Protein AF-A0A8D5UG44-F1 (afdb_monomer)

pLDDT: mean 97.55, std 3.1, range [68.88, 98.94]

Mean predicted aligned error: 2.9 Å

Radius of gyration: 20.39 Å; Cα contacts (8 Å, |Δi|>4): 595; chains: 1; bounding box: 53×34×58 Å

InterPro domains:
  IPR006047 Glycosyl hydrolase family 13, catalytic domain [PF00128] (1-171)
  IPR006047 Glycosyl hydrolase family 13, catalytic domain [SM00642] (1-200)
  IPR013780 Glycosyl hydrolase, all-beta [G3DSA:2.60.40.1180] (204-289)
  IPR017853 Glycoside hydrolase superfamily [SSF51445] (2-207)
  IPR031319 Alpha-amylase, C-terminal domain [SM00632] (212-289)

Nearest PDB structures (foldseek):
  5a2a-assembly1_A  TM=9.297E-01  e=2.194E-28  Anoxybacillus ayderensis
  6sav-assembly2_B  TM=8.925E-01  e=7.618E-29  Rhizomucor pusillus
  6sau-assembly1_A  TM=9.272E-01  e=6.318E-28  Cordyceps farinosa
  6sao-assembly1_A  TM=9.028E-01  e=1.820E-27  Thamnidium elegans
  4e2o-assembly1_A  TM=9.015E-01  e=5.830E-26  Geobacillus thermoleovorans CCB_US3_UF5

Secondary structure (DSSP, 8-state):
-PPP-TTSHHHHHHHHHHHHHHHHHH--SEEEES-GGGS-HHHHHHHHHHH-SEEEE----S-HHHHHGGGGTSSEEB-HHHHHHHIIIIIS---THHHHHHHTTGGGSS-TTSSEE-S--SSS--HHHH---BTTBSS--HHHHHHHHHHHHHSSSEE---TTGGGT----STTTT-PPP---TTSHHHHHHHHHHHHHHH-HHHHH-EEEEEEE-SSEEEEEEEETTEEEEEEEE-SSS-EEEEE---TT--TT-EEEETTSS-EEE-BTTBEEEEE-TT-EEEEE-

Foldseek 3Di:
DDDQDCVPVVSLVVLLQVLLCVCVVPVDQEDEAEPCVSDDLVSLQSSQVSNVHAYEYEDQDLDLLVQQVSLVRHVEYANNVVLVLLCCCLQVVWFPVSVVVSCVSVVSHPDQQAYEDENDEQAFWDSLQRGCADVVDNNHNVLSLLLSLLDLLQDRHHYDYYACSLVVQGFGGPPRRVDDHDDDCPRPSNVSNVLSNVVSVVAVLRNHFDKAWQDGTGFKTWIWGDDPLWIKIKIWGSAQAKDKDKRAQAPSQDFQDWWAFSSDGDIWGQHNRITIDIDHHSDMTITTD

Sequence (289 aa):
MDDLNQENPATSTELKNWISWLVQTTGVDGLRVDTVKHVPKWFWRDFDTAANTFTIGEVYNGDPAYVADYTNYLDAVLDFPMYYTIKNVFGHDQSMYQIRDRYADDWRYQNKFTNGLFIDNHDVPRFLSDASGRPGASWDKWPQLKAALGFIFTSRGIPIVYQGTEQGYSGGNDPFNREDMVINPNHELYQYIAKLNSIRNAHPALQDGWQEEKWVDDTFYAFQRSKNGDEVVVMINNSWNNQTRTIPNLSNLPNGTVLYNRMGTDTATVNNGAITATLGPKEVKIFTK

Solvent-accessible surface area (backbone atoms only — not comparable to full-atom values): 15272 Å² total; per-residue (Å²): 132,89,81,81,59,59,88,41,65,69,53,38,49,49,56,30,51,49,42,28,49,48,30,72,74,70,65,57,78,56,44,81,41,74,63,44,78,81,50,66,68,78,54,40,42,56,40,43,62,38,40,72,48,50,35,33,30,34,37,96,47,66,51,57,73,71,45,22,58,49,30,75,35,34,66,14,33,45,36,37,39,55,28,55,42,47,44,40,27,41,30,58,65,35,49,36,51,53,57,56,60,57,58,68,54,48,84,61,32,76,49,57,55,56,20,33,33,42,73,41,45,71,88,39,39,19,48,62,43,68,32,56,32,44,92,97,37,76,81,59,35,62,49,36,51,50,33,45,50,49,44,39,48,56,36,78,17,38,62,48,83,44,90,39,57,44,67,67,47,44,29,43,53,72,73,48,33,66,66,83,84,73,92,50,79,84,34,68,50,30,48,49,52,52,50,47,50,53,52,29,72,74,32,64,12,31,52,76,23,52,78,44,85,49,44,71,42,58,42,35,42,26,32,38,23,40,33,98,86,40,52,37,41,39,40,38,30,61,35,92,49,72,47,75,52,71,44,47,82,48,75,103,47,59,68,70,43,60,25,41,26,76,76,61,86,56,69,34,54,24,52,90,26,20,36,59,53,76,35,49,50,24,31,56,44,41,29,26,114

Organism: NCBI:txid1125966

Structure (mmCIF, N/CA/C/O backbone):
data_AF-A0A8D5UG44-F1
#
_entry.id   AF-A0A8D5UG44-F1
#
loop_
_atom_site.group_PDB
_atom_site.id
_atom_site.type_symbol
_atom_site.label_atom_id
_atom_site.label_alt_id
_atom_site.label_comp_id
_atom_site.label_asym_id
_atom_site.label_entity_id
_atom_site.label_seq_id
_atom_site.pdbx_PDB_ins_code
_atom_site.Cartn_x
_atom_site.Cartn_y
_atom_site.Cartn_z
_atom_site.occupancy
_atom_site.B_iso_or_equiv
_atom_site.auth_seq_id
_atom_site.auth_comp_id
_atom_site.auth_asym_id
_atom_site.auth_atom_id
_atom_site.pdbx_PDB_model_num
ATOM 1 N N . MET A 1 1 ? 26.107 4.611 -16.290 1.00 77.25 1 MET A N 1
ATOM 2 C CA . MET A 1 1 ? 25.508 3.524 -17.083 1.00 77.25 1 MET A CA 1
ATOM 3 C C . MET A 1 1 ? 25.375 4.022 -18.504 1.00 77.25 1 MET A C 1
ATOM 5 O O . MET A 1 1 ? 25.047 5.193 -18.664 1.00 77.25 1 MET A O 1
ATOM 9 N N . ASP A 1 2 ? 25.679 3.175 -19.483 1.00 93.50 2 ASP A N 1
ATOM 10 C CA . ASP A 1 2 ? 25.500 3.507 -20.898 1.00 93.50 2 ASP A CA 1
ATOM 11 C C . ASP A 1 2 ? 24.014 3.372 -21.255 1.00 93.50 2 ASP A C 1
ATOM 13 O O . ASP A 1 2 ? 23.400 2.349 -20.950 1.00 93.50 2 ASP A O 1
ATOM 17 N N . ASP A 1 3 ? 23.434 4.414 -21.853 1.00 96.25 3 ASP A N 1
ATOM 18 C CA . ASP A 1 3 ? 21.998 4.501 -22.139 1.00 96.25 3 ASP A CA 1
ATOM 19 C C . ASP A 1 3 ? 21.674 3.856 -23.495 1.00 96.25 3 ASP A C 1
ATOM 21 O O . ASP A 1 3 ? 22.165 4.287 -24.544 1.00 96.25 3 ASP A O 1
ATOM 25 N N . LEU A 1 4 ? 20.887 2.778 -23.480 1.00 97.31 4 LEU A N 1
ATOM 26 C CA . LEU A 1 4 ? 20.515 2.063 -24.701 1.00 97.31 4 LEU A CA 1
ATOM 27 C C . LEU A 1 4 ? 19.479 2.871 -25.487 1.00 97.31 4 LEU A C 1
ATOM 29 O O . LEU A 1 4 ? 18.473 3.287 -24.936 1.00 97.31 4 LEU A O 1
ATOM 33 N N . ASN A 1 5 ? 19.693 3.030 -26.793 1.00 97.62 5 ASN A N 1
ATOM 34 C CA . ASN A 1 5 ? 18.806 3.791 -27.676 1.00 97.62 5 ASN A CA 1
ATOM 35 C C . ASN A 1 5 ? 17.651 2.913 -28.194 1.00 97.62 5 ASN A C 1
ATOM 37 O O . ASN A 1 5 ? 17.846 2.140 -29.136 1.00 97.62 5 ASN A O 1
ATOM 41 N N . GLN A 1 6 ? 16.456 3.028 -27.609 1.00 97.62 6 GLN A N 1
ATOM 42 C CA . GLN A 1 6 ? 15.279 2.267 -28.047 1.00 97.62 6 GLN A CA 1
ATOM 43 C C . GLN A 1 6 ? 14.698 2.783 -29.374 1.00 97.62 6 GLN A C 1
ATOM 45 O O . GLN A 1 6 ? 14.007 2.028 -30.053 1.00 97.62 6 GLN A O 1
ATOM 50 N N . GLU A 1 7 ? 14.997 4.010 -29.808 1.00 97.31 7 GLU A N 1
ATOM 51 C CA . GLU A 1 7 ? 14.629 4.497 -31.144 1.00 97.31 7 GLU A CA 1
ATOM 52 C C . GLU A 1 7 ? 15.373 3.758 -32.268 1.00 97.31 7 GLU A C 1
ATOM 54 O O . GLU A 1 7 ? 14.893 3.734 -33.403 1.00 97.31 7 GLU A O 1
ATOM 59 N N . ASN A 1 8 ? 16.515 3.123 -31.978 1.00 98.31 8 ASN A N 1
ATOM 60 C CA . ASN A 1 8 ? 17.161 2.209 -32.913 1.00 98.31 8 ASN A CA 1
ATOM 61 C C . ASN A 1 8 ? 16.338 0.906 -33.023 1.00 98.31 8 ASN A C 1
ATOM 63 O O . ASN A 1 8 ? 16.259 0.148 -32.048 1.00 98.31 8 ASN A O 1
ATOM 67 N N . PRO A 1 9 ? 15.785 0.570 -34.209 1.00 97.81 9 PRO A N 1
ATOM 68 C CA . PRO A 1 9 ? 14.950 -0.619 -34.372 1.00 97.81 9 PRO A CA 1
ATOM 69 C C . PRO A 1 9 ? 15.647 -1.926 -33.990 1.00 97.81 9 PRO A C 1
ATOM 71 O O . PRO A 1 9 ? 14.985 -2.839 -33.498 1.00 97.81 9 PRO A O 1
ATOM 74 N N . ALA A 1 10 ? 16.967 -2.025 -34.184 1.00 98.38 10 ALA A N 1
ATOM 75 C CA . ALA A 1 10 ? 17.729 -3.212 -33.805 1.00 98.38 10 ALA A CA 1
ATOM 76 C C . ALA A 1 10 ? 17.755 -3.390 -32.280 1.00 98.38 10 ALA A C 1
ATOM 78 O O . ALA A 1 10 ? 17.470 -4.476 -31.786 1.00 98.38 10 ALA A O 1
ATOM 79 N N . THR A 1 11 ? 18.011 -2.310 -31.537 1.00 98.25 11 THR A N 1
ATOM 80 C CA . THR A 1 11 ? 18.012 -2.313 -30.069 1.00 98.25 11 THR A CA 1
ATOM 81 C C . THR A 1 11 ? 16.625 -2.626 -29.512 1.00 98.25 11 THR A C 1
ATOM 83 O O . THR A 1 11 ? 16.491 -3.517 -28.679 1.00 98.25 11 THR A O 1
ATOM 86 N N . SER A 1 12 ? 15.580 -1.950 -30.002 1.00 97.94 12 SER A N 1
ATOM 87 C CA . SER A 1 12 ? 14.199 -2.205 -29.564 1.00 97.94 12 SER A CA 1
ATOM 88 C C . SER A 1 12 ? 13.762 -3.647 -29.830 1.00 97.94 12 SER A C 1
ATOM 90 O O . SER A 1 12 ? 13.178 -4.293 -28.961 1.00 97.94 12 SER A O 1
ATOM 92 N N . THR A 1 13 ? 14.073 -4.176 -31.018 1.00 98.56 13 THR A N 1
ATOM 93 C CA . THR A 1 13 ? 13.746 -5.561 -31.384 1.00 98.56 13 THR A CA 1
ATOM 94 C C . THR A 1 13 ? 14.468 -6.554 -30.486 1.00 98.56 13 THR A C 1
ATOM 96 O O . THR A 1 13 ? 13.840 -7.485 -29.990 1.00 98.56 13 THR A O 1
ATOM 99 N N . GLU A 1 14 ? 15.758 -6.338 -30.230 1.00 98.62 14 GLU A N 1
ATOM 100 C CA . GLU A 1 14 ? 16.543 -7.237 -29.387 1.00 98.62 14 GLU A CA 1
ATOM 101 C C . GLU A 1 14 ? 16.025 -7.269 -27.946 1.00 98.62 14 GLU A C 1
ATOM 103 O O . GLU A 1 14 ? 15.819 -8.349 -27.403 1.00 98.62 14 GLU A O 1
ATOM 108 N N . LEU A 1 15 ? 15.717 -6.114 -27.346 1.00 98.56 15 LEU A N 1
ATOM 109 C CA . LEU A 1 15 ? 15.162 -6.056 -25.988 1.00 98.56 15 LEU A CA 1
ATOM 110 C C . LEU A 1 15 ? 13.816 -6.793 -25.879 1.00 98.56 15 LEU A C 1
ATOM 112 O O . LEU A 1 15 ? 13.569 -7.488 -24.892 1.00 98.56 15 LEU A O 1
ATOM 116 N N . LYS A 1 16 ? 12.960 -6.680 -26.904 1.00 98.56 16 LYS A N 1
ATOM 117 C CA . LYS A 1 16 ? 11.660 -7.369 -26.962 1.00 98.56 16 LYS A CA 1
ATOM 118 C C . LYS A 1 16 ? 11.805 -8.877 -27.172 1.00 98.56 16 LYS A C 1
ATOM 120 O O . LYS A 1 16 ? 11.121 -9.660 -26.515 1.00 98.56 16 LYS A O 1
ATOM 125 N N . ASN A 1 17 ? 12.723 -9.293 -28.041 1.00 98.69 17 ASN A N 1
ATOM 126 C CA . ASN A 1 17 ? 13.054 -10.705 -28.220 1.00 98.69 17 ASN A CA 1
ATOM 127 C C . ASN A 1 17 ? 13.615 -11.301 -26.928 1.00 98.69 17 ASN A C 1
ATOM 129 O O . ASN A 1 17 ? 13.201 -12.384 -26.520 1.00 98.69 17 ASN A O 1
ATOM 133 N N . TRP A 1 18 ? 14.517 -10.574 -26.269 1.00 98.69 18 TRP A N 1
ATOM 134 C CA . TRP A 1 18 ? 15.140 -10.995 -25.026 1.00 98.69 18 TRP A CA 1
ATOM 135 C C . TRP A 1 18 ? 14.117 -11.185 -23.909 1.00 98.69 18 TRP A C 1
ATOM 137 O O . TRP A 1 18 ? 14.132 -12.232 -23.265 1.00 98.69 18 TRP A O 1
ATOM 147 N N . ILE A 1 19 ? 13.202 -10.230 -23.694 1.00 98.62 19 ILE A N 1
ATOM 148 C CA . ILE A 1 19 ? 12.216 -10.378 -22.616 1.00 98.62 19 ILE A CA 1
ATOM 149 C C . ILE A 1 19 ? 11.241 -11.522 -22.893 1.00 98.62 19 ILE A C 1
ATOM 151 O O . ILE A 1 19 ? 10.947 -12.304 -21.990 1.00 98.62 19 ILE A O 1
ATOM 155 N N . SER A 1 20 ? 10.816 -11.694 -24.149 1.00 98.62 20 SER A N 1
ATOM 156 C CA . SER A 1 20 ? 9.962 -12.819 -24.530 1.00 98.62 20 SER A CA 1
ATOM 157 C C . SER A 1 20 ? 10.677 -14.158 -24.325 1.00 98.62 20 SER A C 1
ATOM 159 O O . SER A 1 20 ? 10.114 -15.086 -23.745 1.00 98.62 20 SER A O 1
ATOM 161 N N . TRP A 1 21 ? 11.950 -14.245 -24.728 1.00 98.69 21 TRP A N 1
ATOM 162 C CA . TRP A 1 21 ? 12.791 -15.414 -24.485 1.00 98.69 21 TRP A CA 1
ATOM 163 C C . TRP A 1 21 ? 12.965 -15.690 -22.989 1.00 98.69 21 TRP A C 1
ATOM 165 O O . TRP A 1 21 ? 12.837 -16.842 -22.575 1.00 98.69 21 TRP A O 1
ATOM 175 N N . LEU A 1 22 ? 13.216 -14.660 -22.173 1.00 98.69 22 LEU A N 1
ATOM 176 C CA . LEU A 1 22 ? 13.398 -14.794 -20.729 1.00 98.69 22 LEU A CA 1
ATOM 177 C C . LEU A 1 22 ? 12.148 -15.396 -20.085 1.00 98.69 22 LEU A C 1
ATOM 179 O O . LEU A 1 22 ? 12.257 -16.394 -19.370 1.00 98.69 22 LEU A O 1
ATOM 183 N N . VAL A 1 23 ? 10.971 -14.832 -20.372 1.00 98.56 23 VAL A N 1
ATOM 184 C CA . VAL A 1 23 ? 9.696 -15.312 -19.822 1.00 98.56 23 VAL A CA 1
ATOM 185 C C . VAL A 1 23 ? 9.411 -16.742 -20.282 1.00 98.56 23 VAL A C 1
ATOM 187 O O . VAL A 1 23 ? 9.149 -17.601 -19.445 1.00 98.56 23 VAL A O 1
ATOM 190 N N . GLN A 1 24 ? 9.550 -17.046 -21.576 1.00 98.31 24 GLN A N 1
ATOM 191 C CA . GLN A 1 24 ? 9.306 -18.398 -22.104 1.00 98.31 24 GLN A CA 1
ATOM 192 C C . GLN A 1 24 ? 10.287 -19.445 -21.559 1.00 98.31 24 GLN A C 1
ATOM 194 O O . GLN A 1 24 ? 9.907 -20.593 -21.340 1.00 98.31 24 GLN A O 1
ATOM 199 N N . THR A 1 25 ? 11.547 -19.064 -21.347 1.00 98.62 25 THR A N 1
ATOM 200 C CA . THR A 1 25 ? 12.598 -19.987 -20.895 1.00 98.62 25 THR A CA 1
ATOM 201 C C . THR A 1 25 ? 12.498 -20.276 -19.403 1.00 98.62 25 THR A C 1
ATOM 203 O O . THR A 1 25 ? 12.753 -21.399 -18.975 1.00 98.62 25 THR A O 1
ATOM 206 N N . THR A 1 26 ? 12.161 -19.265 -18.603 1.00 98.44 26 THR A N 1
ATOM 207 C CA . THR A 1 26 ? 12.158 -19.373 -17.136 1.00 98.44 26 THR A CA 1
ATOM 208 C C . THR A 1 26 ? 10.782 -19.678 -16.556 1.00 98.44 26 THR A C 1
ATOM 210 O O . THR A 1 26 ? 10.705 -20.250 -15.472 1.00 98.44 26 THR A O 1
ATOM 213 N N . GLY A 1 27 ? 9.708 -19.316 -17.262 1.00 98.00 27 GLY A N 1
ATOM 214 C CA . GLY A 1 27 ? 8.335 -19.443 -16.780 1.00 98.00 27 GLY A CA 1
ATOM 215 C C . GLY A 1 27 ? 7.971 -18.456 -15.668 1.00 98.00 27 GLY A C 1
ATOM 216 O O . GLY A 1 27 ? 7.091 -18.768 -14.876 1.00 98.00 27 GLY A O 1
ATOM 217 N N . VAL A 1 28 ? 8.651 -17.306 -15.561 1.00 98.25 28 VAL A N 1
ATOM 218 C CA . VAL A 1 28 ? 8.334 -16.293 -14.537 1.00 98.25 28 VAL A CA 1
ATOM 219 C C . VAL A 1 28 ? 6.924 -15.712 -14.704 1.00 98.25 28 VAL A C 1
ATOM 221 O O . VAL A 1 28 ? 6.506 -15.346 -15.803 1.00 98.25 28 VAL A O 1
ATOM 224 N N . ASP A 1 29 ? 6.217 -15.556 -13.584 1.00 98.38 29 ASP A N 1
ATOM 225 C CA . ASP A 1 29 ? 4.823 -15.082 -13.544 1.00 98.38 29 ASP A CA 1
ATOM 226 C C . ASP A 1 29 ? 4.672 -13.552 -13.604 1.00 98.38 29 ASP A C 1
ATOM 228 O O . ASP A 1 29 ? 3.558 -13.028 -13.641 1.00 98.38 29 ASP A O 1
ATOM 232 N N . GLY A 1 30 ? 5.783 -12.816 -13.580 1.00 98.25 30 GLY A N 1
ATOM 233 C CA . GLY A 1 30 ? 5.770 -11.365 -13.677 1.00 98.25 30 GLY A CA 1
ATOM 234 C C . GLY A 1 30 ? 7.158 -10.738 -13.616 1.00 98.25 30 GLY A C 1
ATOM 235 O O . GLY A 1 30 ? 8.153 -11.392 -13.296 1.00 98.25 30 GLY A O 1
ATOM 236 N N . LEU A 1 31 ? 7.219 -9.445 -13.922 1.00 98.69 31 LEU A N 1
ATOM 237 C CA . LEU A 1 31 ? 8.444 -8.663 -14.042 1.00 98.69 31 LEU A CA 1
ATOM 238 C C . LEU A 1 31 ? 8.321 -7.353 -13.260 1.00 98.69 31 LEU A C 1
ATOM 240 O O . LEU A 1 31 ? 7.438 -6.538 -13.526 1.00 98.69 31 LEU A O 1
ATOM 244 N N . ARG A 1 32 ? 9.268 -7.097 -12.350 1.00 98.69 32 ARG A N 1
ATOM 245 C CA . ARG A 1 32 ? 9.537 -5.737 -11.864 1.00 98.69 32 ARG A CA 1
ATOM 246 C C . ARG A 1 32 ? 10.471 -5.064 -12.860 1.00 98.69 32 ARG A C 1
ATOM 248 O O . ARG A 1 32 ? 11.624 -5.472 -12.987 1.00 98.69 32 ARG A O 1
ATOM 255 N N . VAL A 1 33 ? 9.982 -4.036 -13.543 1.00 98.50 33 VAL A N 1
ATOM 256 C CA . VAL A 1 33 ? 10.730 -3.316 -14.579 1.00 98.50 33 VAL A CA 1
ATOM 257 C C . VAL A 1 33 ? 11.446 -2.132 -13.940 1.00 98.50 33 VAL A C 1
ATOM 259 O O . VAL A 1 33 ? 10.819 -1.281 -13.312 1.00 98.50 33 VAL A O 1
ATOM 262 N N . ASP A 1 34 ? 12.767 -2.118 -14.051 1.00 98.19 34 ASP A N 1
ATOM 263 C CA . ASP A 1 34 ? 13.631 -1.067 -13.515 1.00 98.19 34 ASP A CA 1
ATOM 264 C C . ASP A 1 34 ? 13.566 0.217 -14.359 1.00 98.19 34 ASP A C 1
ATOM 266 O O . ASP A 1 34 ? 13.286 0.155 -15.558 1.00 98.19 34 ASP A O 1
ATOM 270 N N . THR A 1 35 ? 13.826 1.370 -13.731 1.00 96.31 35 THR A N 1
ATOM 271 C CA . THR A 1 35 ? 14.146 2.655 -14.379 1.00 96.31 35 THR A CA 1
ATOM 272 C C . THR A 1 35 ? 13.157 3.117 -15.456 1.00 96.31 35 THR A C 1
ATOM 274 O O . THR A 1 35 ? 13.513 3.828 -16.398 1.00 96.31 35 THR A O 1
ATOM 277 N N . VAL A 1 36 ? 11.865 2.814 -15.278 1.00 98.25 36 VAL A N 1
ATOM 278 C CA . VAL A 1 36 ? 10.814 2.994 -16.298 1.00 98.25 36 VAL A CA 1
ATOM 279 C C . VAL A 1 36 ? 10.735 4.422 -16.833 1.00 98.25 36 VAL A C 1
ATOM 281 O O . VAL A 1 36 ? 10.519 4.642 -18.026 1.00 98.25 36 VAL A O 1
ATOM 284 N N . LYS A 1 37 ? 10.954 5.415 -15.963 1.00 97.94 37 LYS A N 1
ATOM 285 C CA . LYS A 1 37 ? 10.878 6.836 -16.334 1.00 97.94 37 LYS A CA 1
ATOM 286 C C . LYS A 1 37 ? 11.979 7.318 -17.285 1.00 97.94 37 LYS A C 1
ATOM 288 O O . LYS A 1 37 ? 11.880 8.438 -17.784 1.00 97.94 37 LYS A O 1
ATOM 293 N N . HIS A 1 38 ? 13.033 6.525 -17.473 1.00 98.06 38 HIS A N 1
ATOM 294 C CA . HIS A 1 38 ? 14.188 6.871 -18.304 1.00 98.06 38 HIS A CA 1
ATOM 295 C C . HIS A 1 38 ? 14.055 6.388 -19.750 1.00 98.06 38 HIS A C 1
ATOM 297 O O . HIS A 1 38 ? 14.804 6.843 -20.604 1.00 98.06 38 HIS A O 1
ATOM 303 N N . VAL A 1 39 ? 13.073 5.534 -20.039 1.00 98.31 39 VAL A N 1
ATOM 304 C CA . VAL A 1 39 ? 12.804 5.023 -21.385 1.00 98.31 39 VAL A CA 1
ATOM 305 C C . VAL A 1 39 ? 11.524 5.666 -21.928 1.00 98.31 39 VAL A C 1
ATOM 307 O O . VAL A 1 39 ? 10.560 5.856 -21.174 1.00 98.31 39 VAL A O 1
ATOM 310 N N . PRO A 1 40 ? 11.460 5.995 -23.231 1.00 97.31 40 PRO A N 1
ATOM 311 C CA . PRO A 1 40 ? 10.260 6.550 -23.837 1.00 97.31 40 PRO A CA 1
ATOM 312 C C . PRO A 1 40 ? 9.015 5.682 -23.611 1.00 97.31 40 PRO A C 1
ATOM 314 O O . PRO A 1 40 ? 9.011 4.483 -23.883 1.00 97.31 40 PRO A O 1
ATOM 317 N N . LYS A 1 41 ? 7.907 6.310 -23.195 1.00 97.19 41 LYS A N 1
ATOM 318 C CA . LYS A 1 41 ? 6.645 5.621 -22.857 1.00 97.19 41 LYS A CA 1
ATOM 319 C C . LYS A 1 41 ? 6.127 4.680 -23.945 1.00 97.19 41 LYS A C 1
ATOM 321 O O . LYS A 1 41 ? 5.582 3.628 -23.629 1.00 97.19 41 LYS A O 1
ATOM 326 N N . TRP A 1 42 ? 6.308 5.044 -25.215 1.00 96.31 42 TRP A N 1
ATOM 327 C CA . TRP A 1 42 ? 5.853 4.234 -26.345 1.00 96.31 42 TRP A CA 1
ATOM 328 C C . TRP A 1 42 ? 6.484 2.833 -26.352 1.00 96.31 42 TRP A C 1
ATOM 330 O O . TRP A 1 42 ? 5.811 1.878 -26.729 1.00 96.31 42 TRP A O 1
ATOM 340 N N . PHE A 1 43 ? 7.731 2.691 -25.888 1.00 98.31 43 PHE A N 1
ATOM 341 C CA . PHE A 1 43 ? 8.441 1.412 -25.873 1.00 98.31 43 PHE A CA 1
ATOM 342 C C . PHE A 1 43 ? 7.800 0.423 -24.900 1.00 98.31 43 PHE A C 1
ATOM 344 O O . PHE A 1 43 ? 7.709 -0.768 -25.196 1.00 98.31 43 PHE A O 1
ATOM 351 N N . TRP A 1 44 ? 7.300 0.917 -23.764 1.00 98.38 44 TRP A N 1
ATOM 352 C CA . TRP A 1 44 ? 6.745 0.069 -22.712 1.00 98.38 44 TRP A CA 1
ATOM 353 C C . TRP A 1 44 ? 5.521 -0.722 -23.160 1.00 98.38 44 TRP A C 1
ATOM 355 O O . TRP A 1 44 ? 5.379 -1.867 -22.750 1.00 98.38 44 TRP A O 1
ATOM 365 N N . ARG A 1 45 ? 4.717 -0.182 -24.087 1.00 96.56 45 ARG A N 1
ATOM 366 C CA . ARG A 1 45 ? 3.601 -0.924 -24.693 1.00 96.56 45 ARG A CA 1
ATOM 367 C C . ARG A 1 45 ? 4.068 -2.207 -25.373 1.00 96.56 45 ARG A C 1
ATOM 369 O O . ARG A 1 45 ? 3.487 -3.274 -25.182 1.00 96.56 45 ARG A O 1
ATOM 376 N N . ASP A 1 46 ? 5.087 -2.069 -26.213 1.00 97.62 46 ASP A N 1
ATOM 377 C CA . ASP A 1 46 ? 5.605 -3.178 -26.997 1.00 97.62 46 ASP A CA 1
ATOM 378 C C . ASP A 1 46 ? 6.367 -4.164 -26.106 1.00 97.62 46 ASP A C 1
ATOM 380 O O . ASP A 1 46 ? 6.315 -5.368 -26.341 1.00 97.62 46 ASP A O 1
ATOM 384 N N . PHE A 1 47 ? 7.078 -3.654 -25.096 1.00 98.50 47 PHE A N 1
ATOM 385 C CA . PHE A 1 47 ? 7.785 -4.466 -24.109 1.00 98.50 47 PHE A CA 1
ATOM 386 C C . PHE A 1 47 ? 6.818 -5.334 -23.298 1.00 98.50 47 PHE A C 1
ATOM 388 O O . PHE A 1 47 ? 7.022 -6.540 -23.212 1.00 98.50 47 PHE A O 1
ATOM 395 N N . ASP A 1 48 ? 5.757 -4.737 -22.756 1.00 98.00 48 ASP A N 1
ATOM 396 C CA . ASP A 1 48 ? 4.712 -5.422 -21.990 1.00 98.00 48 ASP A CA 1
ATOM 397 C C . ASP A 1 48 ? 4.034 -6.521 -22.823 1.00 98.00 48 ASP A C 1
ATOM 399 O O . ASP A 1 48 ? 3.962 -7.682 -22.418 1.00 98.00 48 ASP A O 1
ATOM 403 N N . THR A 1 49 ? 3.684 -6.190 -24.072 1.00 98.00 49 THR A N 1
ATOM 404 C CA . THR A 1 49 ? 3.127 -7.153 -25.035 1.00 98.00 49 THR A CA 1
ATOM 405 C C . THR A 1 49 ? 4.093 -8.311 -25.315 1.00 98.00 49 THR A C 1
ATOM 407 O O . THR A 1 49 ? 3.666 -9.460 -25.412 1.00 98.00 49 THR A O 1
ATOM 410 N N . ALA A 1 50 ? 5.393 -8.034 -25.463 1.00 98.38 50 ALA A N 1
ATOM 411 C CA . ALA A 1 50 ? 6.404 -9.059 -25.728 1.00 98.38 50 ALA A CA 1
ATOM 412 C C . ALA A 1 50 ? 6.692 -9.942 -24.503 1.00 98.38 50 ALA A C 1
ATOM 414 O O . ALA A 1 50 ? 6.951 -11.140 -24.660 1.00 98.38 50 ALA A O 1
ATOM 415 N N . ALA A 1 51 ? 6.645 -9.356 -23.304 1.00 98.12 51 ALA A N 1
ATOM 416 C CA . ALA A 1 51 ? 6.777 -10.061 -22.038 1.00 98.12 51 ALA A CA 1
ATOM 417 C C . ALA A 1 51 ? 5.594 -11.009 -21.800 1.00 98.12 51 ALA A C 1
ATOM 419 O O . ALA A 1 51 ? 5.808 -12.136 -21.358 1.00 98.12 51 ALA A O 1
ATOM 420 N N . ASN A 1 52 ? 4.372 -10.576 -22.139 1.00 97.69 52 ASN A N 1
ATOM 421 C CA . ASN A 1 52 ? 3.142 -11.370 -22.040 1.00 97.69 52 ASN A CA 1
ATOM 422 C C . ASN A 1 52 ? 2.967 -12.030 -20.653 1.00 97.69 52 ASN A C 1
ATOM 424 O O . ASN A 1 52 ? 2.617 -13.205 -20.531 1.00 97.69 52 ASN A O 1
ATOM 428 N N . THR A 1 53 ? 3.277 -11.266 -19.610 1.00 98.12 53 THR A N 1
ATOM 429 C CA . THR A 1 53 ? 3.190 -11.629 -18.192 1.00 98.12 53 THR A CA 1
ATOM 430 C C . THR A 1 53 ? 3.024 -10.343 -17.381 1.00 98.12 53 THR A C 1
ATOM 432 O O . THR A 1 53 ? 3.241 -9.264 -17.928 1.00 98.12 53 THR A O 1
ATOM 435 N N . PHE A 1 54 ? 2.663 -10.427 -16.099 1.00 98.44 54 PHE A N 1
ATOM 436 C CA . PHE A 1 54 ? 2.383 -9.234 -15.291 1.00 98.44 54 PHE A CA 1
ATOM 437 C C . PHE A 1 54 ? 3.596 -8.294 -15.201 1.00 98.44 54 PHE A C 1
ATOM 439 O O . PHE A 1 54 ? 4.684 -8.737 -14.820 1.00 98.44 54 PHE A O 1
ATOM 446 N N . THR A 1 55 ? 3.425 -6.996 -15.464 1.00 98.69 55 THR A N 1
ATOM 447 C CA . THR A 1 55 ? 4.501 -6.000 -15.309 1.00 98.69 55 THR A CA 1
ATOM 448 C C . THR A 1 55 ? 4.224 -4.965 -14.219 1.00 98.69 55 THR A C 1
ATOM 450 O O . THR A 1 55 ? 3.171 -4.337 -14.148 1.00 98.69 55 THR A O 1
ATOM 453 N N . ILE A 1 56 ? 5.222 -4.724 -13.364 1.00 98.81 56 ILE A N 1
ATOM 454 C CA . ILE A 1 56 ? 5.197 -3.636 -12.384 1.00 98.81 56 ILE A CA 1
ATOM 455 C C . ILE A 1 56 ? 6.404 -2.719 -12.563 1.00 98.81 56 ILE A C 1
ATOM 457 O O . ILE A 1 56 ? 7.553 -3.102 -12.340 1.00 98.81 56 ILE A O 1
ATOM 461 N N . GLY A 1 57 ? 6.135 -1.487 -12.986 1.00 98.56 57 GLY A N 1
ATOM 462 C CA . GLY A 1 57 ? 7.161 -0.508 -13.317 1.00 98.56 57 GLY A CA 1
ATOM 463 C C . GLY A 1 57 ? 7.669 0.298 -12.125 1.00 98.56 57 GLY A C 1
ATOM 464 O O . GLY A 1 57 ? 6.892 0.804 -11.313 1.00 98.56 57 GLY A O 1
ATOM 465 N N . GLU A 1 58 ? 8.980 0.492 -12.049 1.00 98.75 58 GLU A N 1
ATOM 466 C CA . GLU A 1 58 ? 9.603 1.446 -11.140 1.00 98.75 58 GLU A CA 1
ATOM 467 C C . GLU A 1 58 ? 9.642 2.850 -11.765 1.00 98.75 58 GLU A C 1
ATOM 469 O O . GLU A 1 58 ? 10.476 3.176 -12.608 1.00 98.75 58 GLU A O 1
ATOM 474 N N . VAL A 1 59 ? 8.725 3.713 -11.325 1.00 98.62 59 VAL A N 1
ATOM 475 C CA . VAL A 1 59 ? 8.702 5.137 -11.680 1.00 98.62 59 VAL A CA 1
ATOM 476 C C . VAL A 1 59 ? 9.043 5.937 -10.426 1.00 98.62 59 VAL A C 1
ATOM 478 O O . VAL A 1 59 ? 8.150 6.397 -9.720 1.00 98.62 59 VAL A O 1
ATOM 481 N N . TYR A 1 60 ? 10.338 6.089 -10.124 1.00 98.12 60 TYR A N 1
ATOM 482 C CA . TYR A 1 60 ? 10.809 6.805 -8.929 1.00 98.12 60 TYR A CA 1
ATOM 483 C C . TYR A 1 60 ? 10.455 8.303 -9.005 1.00 98.12 60 TYR A C 1
ATOM 485 O O . TYR A 1 60 ? 11.248 9.128 -9.480 1.00 98.12 60 TYR A O 1
ATOM 493 N N . ASN A 1 61 ? 9.244 8.660 -8.578 1.00 98.31 61 ASN A N 1
ATOM 494 C CA . ASN A 1 61 ? 8.697 10.015 -8.527 1.00 98.31 61 ASN A CA 1
ATOM 495 C C . ASN A 1 61 ? 7.525 10.067 -7.520 1.00 98.31 61 ASN A C 1
ATOM 497 O O . ASN A 1 61 ? 6.791 9.096 -7.374 1.00 98.31 61 ASN A O 1
ATOM 501 N N . GLY A 1 62 ? 7.344 11.188 -6.816 1.00 97.62 62 GLY A N 1
ATOM 502 C CA . GLY A 1 62 ? 6.247 11.376 -5.855 1.00 97.62 62 GLY A CA 1
ATOM 503 C C . GLY A 1 62 ? 4.967 11.992 -6.435 1.00 97.62 62 GLY A C 1
ATOM 504 O O . GLY A 1 62 ? 3.950 12.035 -5.737 1.00 97.62 62 GLY A O 1
ATOM 505 N N . ASP A 1 63 ? 5.004 12.480 -7.678 1.00 98.31 63 ASP A N 1
ATOM 506 C CA . ASP A 1 63 ? 3.846 13.050 -8.369 1.00 98.31 63 ASP A CA 1
ATOM 507 C C . ASP A 1 63 ? 2.927 11.930 -8.898 1.00 98.31 63 ASP A C 1
ATOM 509 O O . ASP A 1 63 ? 3.309 11.203 -9.823 1.00 98.31 63 ASP A O 1
ATOM 513 N N . PRO A 1 64 ? 1.701 11.792 -8.359 1.00 97.75 64 PRO A N 1
ATOM 514 C CA . PRO A 1 64 ? 0.757 10.767 -8.790 1.00 97.75 64 PRO A CA 1
ATOM 515 C C . PRO A 1 64 ? 0.334 10.934 -10.249 1.00 97.75 64 PRO A C 1
ATOM 517 O O . PRO A 1 64 ? 0.082 9.933 -10.905 1.00 97.75 64 PRO A O 1
ATOM 520 N N . ALA A 1 65 ? 0.266 12.155 -10.789 1.00 97.94 65 ALA A N 1
ATOM 521 C CA . ALA A 1 65 ? -0.118 12.361 -12.183 1.00 97.94 65 ALA A CA 1
ATOM 522 C C . ALA A 1 65 ? 0.965 11.843 -13.134 1.00 97.94 65 ALA A C 1
ATOM 524 O O . ALA A 1 65 ? 0.654 11.189 -14.129 1.00 97.94 65 ALA A O 1
ATOM 525 N N . TYR A 1 66 ? 2.234 12.086 -12.800 1.00 98.50 66 TYR A N 1
ATOM 526 C CA . TYR A 1 66 ? 3.364 11.577 -13.571 1.00 98.50 66 TYR A CA 1
ATOM 527 C C . TYR A 1 66 ? 3.465 10.049 -13.501 1.00 98.50 66 TYR A C 1
ATOM 529 O O . TYR A 1 66 ? 3.653 9.399 -14.529 1.00 98.50 66 TYR A O 1
ATOM 537 N N . VAL A 1 67 ? 3.333 9.481 -12.298 1.00 98.56 67 VAL A N 1
ATOM 538 C CA . VAL A 1 67 ? 3.443 8.034 -12.059 1.00 98.56 67 VAL A CA 1
ATOM 539 C C . VAL A 1 67 ? 2.263 7.275 -12.666 1.00 98.56 67 VAL A C 1
ATOM 541 O O . VAL A 1 67 ? 2.474 6.290 -13.373 1.00 98.56 67 VAL A O 1
ATOM 544 N N . ALA A 1 68 ? 1.032 7.754 -12.464 1.00 98.12 68 ALA A N 1
ATOM 545 C CA . ALA A 1 68 ? -0.171 7.092 -12.960 1.00 98.12 68 ALA A CA 1
ATOM 546 C C . ALA A 1 68 ? -0.205 6.977 -14.487 1.00 98.12 68 ALA A C 1
ATOM 548 O O . ALA A 1 68 ? -0.705 5.978 -15.001 1.00 98.12 68 ALA A O 1
ATOM 549 N N . ASP A 1 69 ? 0.379 7.930 -15.221 1.00 98.19 69 ASP A N 1
ATOM 550 C CA . ASP A 1 69 ? 0.406 7.868 -16.685 1.00 98.19 69 ASP A CA 1
ATOM 551 C C . ASP A 1 69 ? 1.148 6.628 -17.221 1.00 98.19 69 ASP A C 1
ATOM 553 O O . ASP A 1 69 ? 0.830 6.137 -18.303 1.00 98.19 69 ASP A O 1
ATOM 557 N N . TYR A 1 70 ? 2.087 6.056 -16.458 1.00 98.50 70 TYR A N 1
ATOM 558 C CA . TYR A 1 70 ? 2.758 4.811 -16.847 1.00 98.50 70 TYR A CA 1
ATOM 559 C C . TYR A 1 70 ? 1.860 3.575 -16.733 1.00 98.50 70 TYR A C 1
ATOM 561 O O . TYR A 1 70 ? 2.099 2.612 -17.456 1.00 98.50 70 TYR A O 1
ATOM 569 N N . THR A 1 71 ? 0.778 3.619 -15.944 1.00 98.06 71 THR A N 1
ATOM 570 C CA . THR A 1 71 ? -0.236 2.540 -15.925 1.00 98.06 71 THR A CA 1
ATOM 571 C C . THR A 1 71 ? -1.069 2.483 -17.195 1.00 98.06 71 THR A C 1
ATOM 573 O O . THR A 1 71 ? -1.818 1.537 -17.405 1.00 98.06 71 THR A O 1
ATOM 576 N N . ASN A 1 72 ? -0.928 3.474 -18.083 1.00 97.50 72 ASN A N 1
ATOM 577 C CA . ASN A 1 72 ? -1.407 3.291 -19.434 1.00 97.50 72 ASN A CA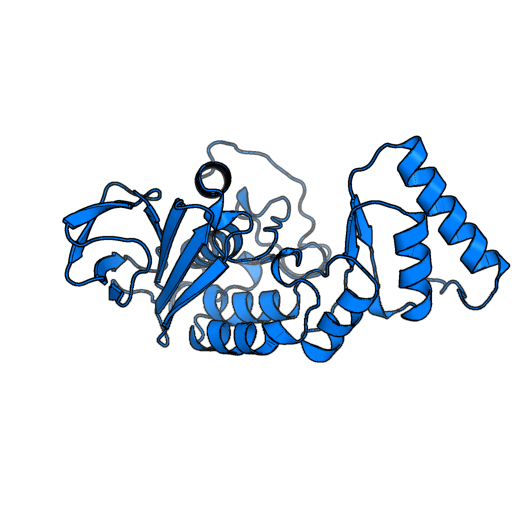 1
ATOM 578 C C . ASN A 1 72 ? -0.604 2.192 -20.124 1.00 97.50 72 ASN A C 1
ATOM 580 O O . ASN A 1 72 ? -1.232 1.461 -20.869 1.00 97.50 72 ASN A O 1
ATOM 584 N N . TYR A 1 73 ? 0.717 2.073 -19.915 1.00 98.00 73 TYR A N 1
ATOM 585 C CA . TYR A 1 73 ? 1.667 1.284 -20.724 1.00 98.00 73 TYR A CA 1
ATOM 586 C C . TYR A 1 73 ? 2.173 -0.016 -20.087 1.00 98.00 73 TYR A C 1
ATOM 588 O O . TYR A 1 73 ? 2.680 -0.854 -20.823 1.00 98.00 73 TYR A O 1
ATOM 596 N N . LEU A 1 74 ? 2.045 -0.156 -18.770 1.00 98.12 74 LEU A N 1
ATOM 597 C CA . LEU A 1 74 ? 2.384 -1.341 -17.973 1.00 98.12 74 LEU A CA 1
ATOM 598 C C . LEU A 1 74 ? 1.185 -1.687 -17.076 1.00 98.12 74 LEU A C 1
ATOM 600 O O . LEU A 1 74 ? 0.371 -0.802 -16.790 1.00 98.12 74 LEU A O 1
ATOM 604 N N . ASP A 1 75 ? 1.096 -2.924 -16.583 1.00 98.12 75 ASP A N 1
ATOM 605 C CA . ASP A 1 75 ? -0.048 -3.371 -15.763 1.00 98.12 75 ASP A CA 1
ATOM 606 C C . ASP A 1 75 ? -0.143 -2.655 -14.407 1.00 98.12 75 ASP A C 1
ATOM 608 O O . ASP A 1 75 ? -1.229 -2.481 -13.836 1.00 98.12 75 ASP A O 1
ATOM 612 N N . ALA A 1 76 ? 1.010 -2.284 -13.855 1.00 98.38 76 ALA A N 1
ATOM 613 C CA . ALA A 1 76 ? 1.132 -1.685 -12.539 1.00 98.38 76 ALA A CA 1
ATOM 614 C C . ALA A 1 76 ? 2.378 -0.805 -12.417 1.00 98.38 76 ALA A C 1
ATOM 616 O O . ALA A 1 76 ? 3.314 -0.846 -13.218 1.00 98.38 76 ALA A O 1
ATOM 617 N N . VAL A 1 77 ? 2.416 -0.040 -11.331 1.00 98.75 77 VAL A N 1
ATOM 618 C CA . VAL A 1 77 ? 3.595 0.709 -10.891 1.00 98.75 77 VAL A CA 1
ATOM 619 C C . VAL A 1 77 ? 3.883 0.438 -9.418 1.00 98.75 77 VAL A C 1
ATOM 621 O O . VAL A 1 77 ? 2.978 0.129 -8.638 1.00 98.75 77 VAL A O 1
ATOM 624 N N . LEU A 1 78 ? 5.147 0.579 -9.020 1.00 98.75 78 LEU A N 1
ATOM 625 C CA . LEU A 1 78 ? 5.494 0.785 -7.616 1.00 98.75 78 LEU A CA 1
ATOM 626 C C . LEU A 1 78 ? 4.915 2.136 -7.180 1.00 98.75 78 LEU A C 1
ATOM 628 O O . LEU A 1 78 ? 5.255 3.172 -7.755 1.00 98.75 78 LEU A O 1
ATOM 632 N N . ASP A 1 79 ? 4.036 2.133 -6.179 1.00 98.56 79 ASP A N 1
ATOM 633 C CA . ASP A 1 79 ? 3.274 3.311 -5.752 1.00 98.56 79 ASP A CA 1
ATOM 634 C C . ASP A 1 79 ? 4.133 4.239 -4.876 1.00 98.56 79 ASP A C 1
ATOM 636 O O . ASP A 1 79 ? 3.893 4.423 -3.682 1.00 98.56 79 ASP A O 1
ATOM 640 N N . PHE A 1 80 ? 5.178 4.826 -5.471 1.00 98.75 80 PHE A N 1
ATOM 641 C CA . PHE A 1 80 ? 6.005 5.851 -4.830 1.00 98.75 80 PHE A CA 1
ATOM 642 C C . PHE A 1 80 ? 5.184 7.020 -4.256 1.00 98.75 80 PHE A C 1
ATOM 644 O O . PHE A 1 80 ? 5.486 7.453 -3.138 1.00 98.75 80 PHE A O 1
ATOM 651 N N . PRO A 1 81 ? 4.135 7.529 -4.941 1.00 98.75 81 PRO A N 1
ATOM 652 C CA . PRO A 1 81 ? 3.259 8.548 -4.375 1.00 98.75 81 PRO A CA 1
ATOM 653 C C . PRO A 1 81 ? 2.644 8.124 -3.034 1.00 98.75 81 PRO A C 1
ATOM 655 O O . PRO A 1 81 ? 2.634 8.934 -2.100 1.00 98.75 81 PRO A O 1
ATOM 658 N N . MET A 1 82 ? 2.172 6.877 -2.910 1.00 98.75 82 MET A N 1
ATOM 659 C CA . MET A 1 82 ? 1.683 6.329 -1.642 1.00 98.75 82 MET A CA 1
ATOM 660 C C . MET A 1 82 ? 2.812 6.045 -0.641 1.00 98.75 82 MET A C 1
ATOM 662 O O . MET A 1 82 ? 2.630 6.320 0.541 1.00 98.75 82 MET A O 1
ATOM 666 N N . TYR A 1 83 ? 3.987 5.574 -1.071 1.00 98.81 83 TYR A N 1
ATOM 667 C CA . TYR A 1 83 ? 5.156 5.398 -0.194 1.00 98.81 83 TYR A CA 1
ATOM 668 C C . TYR A 1 83 ? 5.507 6.695 0.556 1.00 98.81 83 TYR A C 1
ATOM 670 O O . TYR A 1 83 ? 5.653 6.674 1.779 1.00 98.81 83 TYR A O 1
ATOM 678 N N . TYR A 1 84 ? 5.566 7.843 -0.133 1.00 98.81 84 TYR A N 1
ATOM 679 C CA . TYR A 1 84 ? 5.832 9.130 0.525 1.00 98.81 84 TYR A CA 1
ATOM 680 C C . TYR A 1 84 ? 4.730 9.514 1.521 1.00 98.81 84 TYR A C 1
ATOM 682 O O . TYR A 1 84 ? 5.031 10.011 2.608 1.00 98.81 84 TYR A O 1
ATOM 690 N N . THR A 1 85 ? 3.464 9.249 1.185 1.00 98.81 85 THR A N 1
ATOM 691 C CA . THR A 1 85 ? 2.331 9.459 2.099 1.00 98.81 85 THR A CA 1
ATOM 692 C C . THR A 1 85 ? 2.451 8.574 3.343 1.00 98.81 85 THR A C 1
ATOM 694 O O . THR A 1 85 ? 2.346 9.078 4.459 1.00 98.81 85 THR A O 1
ATOM 697 N N . ILE A 1 86 ? 2.732 7.278 3.181 1.00 98.81 86 ILE A N 1
ATOM 698 C CA . ILE A 1 86 ? 2.925 6.324 4.284 1.00 98.81 86 ILE A CA 1
ATOM 699 C C . ILE A 1 86 ? 4.085 6.766 5.176 1.00 98.81 86 ILE A C 1
ATOM 701 O O . ILE A 1 86 ? 3.940 6.793 6.399 1.00 98.81 86 ILE A O 1
ATOM 705 N N . LYS A 1 87 ? 5.219 7.140 4.576 1.00 98.44 87 LYS A N 1
ATOM 706 C CA . LYS A 1 87 ? 6.393 7.646 5.289 1.00 98.44 87 LYS A CA 1
ATOM 707 C C . LYS A 1 87 ? 6.035 8.857 6.149 1.00 98.44 87 LYS A C 1
ATOM 709 O O . LYS A 1 87 ? 6.329 8.854 7.340 1.00 98.44 87 LYS A O 1
ATOM 714 N N . ASN A 1 88 ? 5.357 9.855 5.585 1.00 98.56 88 ASN A N 1
ATOM 715 C CA . ASN A 1 88 ? 4.937 11.040 6.334 1.00 98.56 88 ASN A CA 1
ATOM 716 C C . ASN A 1 88 ? 3.984 10.678 7.479 1.00 98.56 88 ASN A C 1
ATOM 718 O O . ASN A 1 88 ? 4.209 11.058 8.626 1.00 98.56 88 ASN A O 1
ATOM 722 N N . VAL A 1 89 ? 2.919 9.943 7.172 1.00 98.81 89 VAL A N 1
ATOM 723 C CA . VAL A 1 89 ? 1.849 9.657 8.128 1.00 98.81 89 VAL A CA 1
ATOM 724 C C . VAL A 1 89 ? 2.347 8.738 9.234 1.00 98.81 89 VAL A C 1
ATOM 726 O O . VAL A 1 89 ? 2.326 9.111 10.403 1.00 98.81 89 VAL A O 1
ATOM 729 N N . PHE A 1 90 ? 2.830 7.551 8.888 1.00 98.62 90 PHE A N 1
ATOM 730 C CA . PHE A 1 90 ? 3.183 6.541 9.881 1.00 98.62 90 PHE A CA 1
ATOM 731 C C . PHE A 1 90 ? 4.594 6.718 10.430 1.00 98.62 90 PHE A C 1
ATOM 733 O O . PHE A 1 90 ? 4.803 6.482 11.616 1.00 98.62 90 PHE A O 1
ATOM 740 N N . GLY A 1 91 ? 5.550 7.127 9.592 1.00 97.62 91 GLY A N 1
ATOM 741 C CA . GLY A 1 91 ? 6.948 7.311 9.990 1.00 97.62 91 GLY A CA 1
ATOM 742 C C . GLY A 1 91 ? 7.218 8.631 10.715 1.00 97.62 91 GLY A C 1
ATOM 743 O O . GLY A 1 91 ? 8.091 8.663 11.577 1.00 97.62 91 GLY A O 1
ATOM 744 N N . HIS A 1 92 ? 6.463 9.695 10.415 1.00 97.38 92 HIS A N 1
ATOM 745 C CA . HIS A 1 92 ? 6.676 11.051 10.960 1.00 97.38 92 HIS A CA 1
ATOM 746 C C . HIS A 1 92 ? 5.429 11.655 11.620 1.00 97.38 92 HIS A C 1
ATOM 748 O O . HIS A 1 92 ? 5.321 12.876 11.763 1.00 97.38 92 HIS A O 1
ATOM 754 N N . ASP A 1 93 ? 4.483 10.799 12.015 1.00 97.12 93 ASP A N 1
ATOM 755 C CA . ASP A 1 93 ? 3.274 11.146 12.774 1.00 97.12 93 ASP A CA 1
ATOM 756 C C . ASP A 1 93 ? 2.432 12.273 12.151 1.00 97.12 93 ASP A C 1
ATOM 758 O O . ASP A 1 93 ? 1.772 13.038 12.857 1.00 97.12 93 ASP A O 1
ATOM 762 N N . GLN A 1 94 ? 2.458 12.394 10.822 1.00 98.44 94 GLN A N 1
ATOM 763 C CA . GLN A 1 94 ? 1.659 13.389 10.118 1.00 98.44 94 GLN A CA 1
ATOM 764 C C . GLN A 1 94 ? 0.177 12.993 10.055 1.00 98.44 94 GLN A C 1
ATOM 766 O O . GLN A 1 94 ? -0.207 11.843 10.285 1.00 98.44 94 GLN A O 1
ATOM 771 N N . SER A 1 95 ? -0.658 13.979 9.717 1.00 98.75 95 SER A N 1
ATOM 772 C CA . SER A 1 95 ? -2.112 13.834 9.643 1.00 98.75 95 SER A CA 1
ATOM 773 C C . SER A 1 95 ? -2.551 12.709 8.699 1.00 98.75 95 SER A C 1
ATOM 775 O O . SER A 1 95 ? -2.162 12.680 7.528 1.00 98.75 95 SER A O 1
ATOM 777 N N . MET A 1 96 ? -3.435 11.831 9.181 1.00 98.69 96 MET A N 1
ATOM 778 C CA . MET A 1 96 ? -4.041 10.756 8.384 1.00 98.69 96 MET A CA 1
ATOM 779 C C . MET A 1 96 ? -4.914 11.275 7.222 1.00 98.69 96 MET A C 1
ATOM 781 O O . MET A 1 96 ? -5.173 10.517 6.287 1.00 98.69 96 MET A O 1
ATOM 785 N N . TYR A 1 97 ? -5.290 12.563 7.186 1.00 98.88 97 TYR A N 1
ATOM 786 C CA . TYR A 1 97 ? -5.930 13.164 6.004 1.00 98.88 97 TYR A CA 1
ATOM 787 C C . TYR A 1 97 ? -5.074 13.051 4.734 1.00 98.88 97 TYR A C 1
ATOM 789 O O . TYR A 1 97 ? -5.632 12.937 3.646 1.00 98.88 97 TYR A O 1
ATOM 797 N N . GLN A 1 98 ? -3.743 12.973 4.855 1.00 98.88 98 GLN A N 1
ATOM 798 C CA . GLN A 1 98 ? 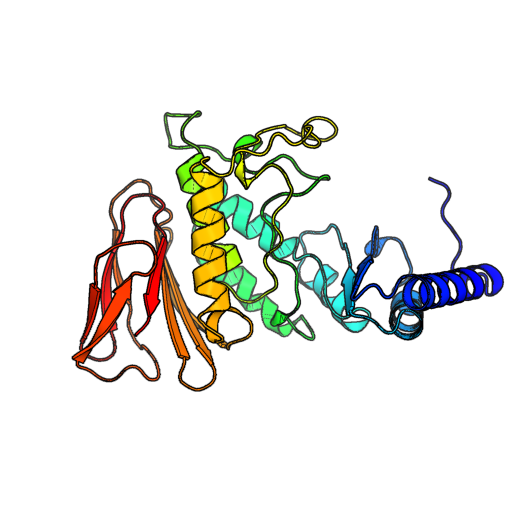-2.867 12.761 3.696 1.00 98.88 98 GLN A CA 1
ATOM 799 C C . GLN A 1 98 ? -3.145 11.429 2.977 1.00 98.88 98 GLN A C 1
ATOM 801 O O . GLN A 1 98 ? -2.917 11.336 1.772 1.00 98.88 98 GLN A O 1
ATOM 806 N N . ILE A 1 99 ? -3.654 10.408 3.682 1.00 98.75 99 ILE A N 1
ATOM 807 C CA . ILE A 1 99 ? -4.074 9.139 3.069 1.00 98.75 99 ILE A CA 1
ATOM 808 C C . ILE A 1 99 ? -5.312 9.356 2.198 1.00 98.75 99 ILE A C 1
ATOM 810 O O . ILE A 1 99 ? -5.326 8.929 1.043 1.00 98.75 99 ILE A O 1
ATOM 814 N N . ARG A 1 100 ? -6.332 10.049 2.723 1.00 98.56 100 ARG A N 1
ATOM 815 C CA . ARG A 1 100 ? -7.538 10.395 1.956 1.00 98.56 100 ARG A CA 1
ATOM 816 C C . ARG A 1 100 ? -7.176 11.196 0.713 1.00 98.56 100 ARG A C 1
ATOM 818 O O . ARG A 1 100 ? -7.617 10.864 -0.384 1.00 98.56 100 ARG A O 1
ATOM 825 N N . ASP A 1 101 ? -6.363 12.231 0.888 1.00 98.50 101 ASP A N 1
ATOM 826 C CA . ASP A 1 101 ? -5.978 13.125 -0.201 1.00 98.50 101 ASP A CA 1
ATOM 827 C C . ASP A 1 101 ? -5.177 12.364 -1.268 1.00 98.50 101 ASP A C 1
ATOM 829 O O . ASP A 1 101 ? -5.400 12.559 -2.460 1.00 98.50 101 ASP A O 1
ATOM 833 N N . ARG A 1 102 ? -4.326 11.409 -0.864 1.00 98.12 102 ARG A N 1
ATOM 834 C CA . ARG A 1 102 ? -3.645 10.508 -1.801 1.00 98.12 102 ARG A CA 1
ATOM 835 C C . ARG A 1 102 ? -4.627 9.617 -2.567 1.00 98.12 102 ARG A C 1
ATOM 837 O O . ARG A 1 102 ? -4.460 9.456 -3.773 1.00 98.12 102 ARG A O 1
ATOM 844 N N . TYR A 1 103 ? -5.647 9.065 -1.909 1.00 97.75 103 TYR A N 1
ATOM 845 C CA . TYR A 1 103 ? -6.679 8.270 -2.587 1.00 97.75 103 TYR A CA 1
ATOM 846 C C . TYR A 1 103 ? -7.601 9.099 -3.488 1.00 97.75 103 TYR A C 1
ATOM 848 O O . TYR A 1 103 ? -8.226 8.549 -4.395 1.00 97.75 103 TYR A O 1
ATOM 856 N N . ALA A 1 104 ? -7.660 10.421 -3.314 1.00 97.75 104 ALA A N 1
ATOM 857 C CA . ALA A 1 104 ? -8.382 11.298 -4.232 1.00 97.75 104 ALA A CA 1
ATOM 858 C C . ALA A 1 104 ? -7.751 11.341 -5.640 1.00 97.75 104 ALA A C 1
ATOM 860 O O . ALA A 1 104 ? -8.433 11.716 -6.592 1.00 97.75 104 ALA A O 1
ATOM 861 N N . ASP A 1 105 ? -6.495 10.908 -5.805 1.00 97.44 105 ASP A N 1
ATOM 862 C CA . ASP A 1 105 ? -5.826 10.771 -7.107 1.00 97.44 105 ASP A CA 1
ATOM 863 C C . ASP A 1 105 ? -6.063 9.408 -7.788 1.00 97.44 105 ASP A C 1
ATOM 865 O O . ASP A 1 105 ? -5.587 9.179 -8.901 1.00 97.44 105 ASP A O 1
ATOM 869 N N . ASP A 1 106 ? -6.831 8.503 -7.174 1.00 95.88 106 ASP A N 1
ATOM 870 C CA . ASP A 1 106 ? -7.039 7.133 -7.663 1.00 95.88 106 ASP A CA 1
ATOM 871 C C . ASP A 1 106 ? -7.644 7.045 -9.062 1.00 95.88 106 ASP A C 1
ATOM 873 O O . ASP A 1 106 ? -7.426 6.060 -9.765 1.00 95.88 106 ASP A O 1
ATOM 877 N N . TRP A 1 107 ? -8.409 8.058 -9.468 1.00 97.00 107 TRP A N 1
ATOM 878 C CA . TRP A 1 107 ? -9.026 8.129 -10.794 1.00 97.00 107 TRP A CA 1
ATOM 879 C C . TRP A 1 107 ? -8.000 8.252 -11.929 1.00 97.00 107 TRP A C 1
ATOM 881 O O . TRP A 1 107 ? -8.355 8.045 -13.086 1.00 97.00 107 TRP A O 1
ATOM 891 N N . ARG A 1 108 ? -6.746 8.601 -11.615 1.00 97.69 108 ARG A N 1
ATOM 892 C CA . ARG A 1 108 ? -5.670 8.759 -12.601 1.00 97.69 108 ARG A CA 1
ATOM 893 C C . ARG A 1 108 ? -5.084 7.427 -13.063 1.00 97.69 108 ARG A C 1
ATOM 895 O O . ARG A 1 108 ? -4.528 7.366 -14.154 1.00 97.69 108 ARG A O 1
ATOM 902 N N . TYR A 1 109 ? -5.158 6.393 -12.229 1.00 97.88 109 TYR A N 1
ATOM 903 C CA . TYR A 1 109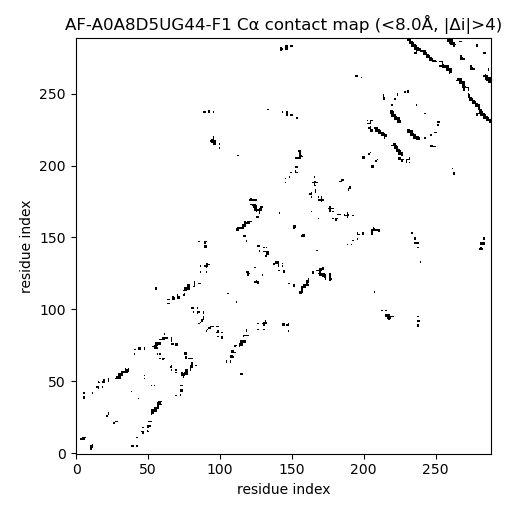 ? -4.581 5.081 -12.513 1.00 97.88 109 TYR A CA 1
ATOM 904 C C . TYR A 1 109 ? -5.564 4.221 -13.310 1.00 97.88 109 TYR A C 1
ATOM 906 O O . TYR A 1 109 ? -6.744 4.165 -12.960 1.00 97.88 109 TYR A O 1
ATOM 914 N N . GLN A 1 110 ? -5.076 3.487 -14.317 1.00 97.12 110 GLN A N 1
ATOM 915 C CA . GLN A 1 110 ? -5.908 2.538 -15.074 1.00 97.12 110 GLN A CA 1
ATOM 916 C C . GLN A 1 110 ? -6.458 1.432 -14.169 1.00 97.12 110 GLN A C 1
ATOM 918 O O . GLN A 1 110 ? -7.656 1.152 -14.165 1.00 97.12 110 GLN A O 1
ATOM 923 N N . ASN A 1 111 ? -5.588 0.848 -13.341 1.00 95.69 111 ASN A N 1
ATOM 924 C CA . ASN A 1 111 ? -5.982 -0.092 -12.306 1.00 95.69 111 ASN A CA 1
ATOM 925 C C . ASN A 1 111 ? -5.212 0.160 -11.006 1.00 95.69 111 ASN A C 1
ATOM 927 O O . ASN A 1 111 ? -4.116 -0.330 -10.774 1.00 95.69 111 ASN A O 1
ATOM 931 N N . LYS A 1 112 ? -5.828 0.901 -10.094 1.00 95.00 112 LYS A N 1
ATOM 932 C CA . LYS A 1 112 ? -5.270 1.179 -8.764 1.00 95.00 112 LYS A CA 1
ATOM 933 C C . LYS A 1 112 ? -5.106 -0.055 -7.860 1.00 95.00 112 LYS A C 1
ATOM 935 O O . LYS A 1 112 ? -4.418 0.027 -6.846 1.00 95.00 112 LYS A O 1
ATOM 940 N N . PHE A 1 113 ? -5.760 -1.179 -8.160 1.00 96.38 113 PHE A N 1
ATOM 941 C CA . PHE A 1 113 ? -5.689 -2.383 -7.323 1.00 96.38 113 PHE A CA 1
ATOM 942 C C . PHE A 1 113 ? -4.426 -3.216 -7.577 1.00 96.38 113 PHE A C 1
ATOM 944 O O . PHE A 1 113 ? -4.078 -4.034 -6.729 1.00 96.38 113 PHE A O 1
ATOM 951 N N . THR A 1 114 ? -3.728 -2.994 -8.695 1.00 96.75 114 THR A N 1
ATOM 952 C CA . THR A 1 114 ? -2.505 -3.729 -9.069 1.00 96.75 114 THR A CA 1
ATOM 953 C C . THR A 1 114 ? -1.217 -3.016 -8.659 1.00 96.75 114 THR A C 1
ATOM 955 O O . THR A 1 114 ? -0.155 -3.631 -8.676 1.00 96.75 114 THR A O 1
ATOM 958 N N . ASN A 1 115 ? -1.284 -1.748 -8.241 1.00 97.88 115 ASN A N 1
ATOM 959 C CA . ASN A 1 115 ? -0.104 -0.993 -7.819 1.00 97.88 115 ASN A CA 1
ATOM 960 C C . ASN A 1 115 ? 0.563 -1.597 -6.570 1.00 97.88 115 ASN A C 1
ATOM 962 O O . ASN A 1 115 ? -0.111 -2.019 -5.625 1.00 97.88 115 ASN A O 1
ATOM 966 N N . GLY A 1 116 ? 1.897 -1.590 -6.554 1.00 98.56 116 GLY A N 1
ATOM 967 C CA . GLY A 1 116 ? 2.711 -2.123 -5.463 1.00 98.56 116 GLY A CA 1
ATOM 968 C C . GLY A 1 116 ? 2.844 -1.139 -4.305 1.00 98.56 116 GLY A C 1
ATOM 969 O O . GLY A 1 116 ? 3.459 -0.086 -4.460 1.00 98.56 116 GLY A O 1
ATOM 970 N N . LEU A 1 117 ? 2.309 -1.496 -3.139 1.00 98.75 117 LEU A N 1
ATOM 971 C CA . LEU A 1 117 ? 2.454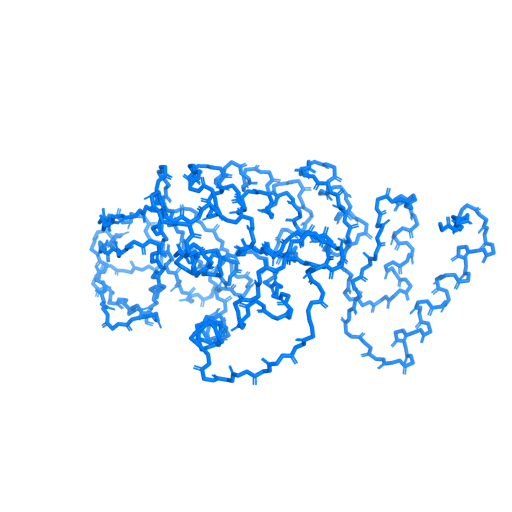 -0.750 -1.893 1.00 98.75 117 LEU A CA 1
ATOM 972 C C . LEU A 1 117 ? 3.682 -1.237 -1.128 1.00 98.75 117 LEU A C 1
ATOM 974 O O . LEU A 1 117 ? 3.813 -2.426 -0.858 1.00 98.75 117 LEU A O 1
ATOM 978 N N . PHE A 1 118 ? 4.543 -0.319 -0.712 1.00 98.81 118 PHE A N 1
ATOM 979 C CA . PHE A 1 118 ? 5.740 -0.629 0.063 1.00 98.81 118 PHE A CA 1
ATOM 980 C C . PHE A 1 118 ? 6.048 0.508 1.037 1.00 98.81 118 PHE A C 1
ATOM 982 O O . PHE A 1 118 ? 5.545 1.625 0.894 1.00 98.81 118 PHE A O 1
ATOM 989 N N . ILE A 1 119 ? 6.863 0.209 2.045 1.00 98.75 119 ILE A N 1
ATOM 990 C CA . ILE A 1 119 ? 7.264 1.170 3.086 1.00 98.75 119 ILE A CA 1
ATOM 991 C C . ILE A 1 119 ? 8.763 1.470 3.066 1.00 98.75 119 ILE A C 1
ATOM 993 O O . ILE A 1 119 ? 9.193 2.483 3.608 1.00 98.75 119 ILE A O 1
ATOM 997 N N . ASP A 1 120 ? 9.538 0.587 2.445 1.00 98.62 120 ASP A N 1
ATOM 998 C CA . ASP A 1 120 ? 10.958 0.706 2.157 1.00 98.62 120 ASP A CA 1
ATOM 999 C C . ASP A 1 120 ? 11.332 -0.234 1.000 1.00 98.62 120 ASP A C 1
ATOM 1001 O O . ASP A 1 120 ? 10.550 -1.096 0.588 1.00 98.62 120 ASP A O 1
ATOM 1005 N N . ASN A 1 121 ? 12.510 -0.012 0.422 1.00 98.62 121 ASN A N 1
ATOM 1006 C CA . ASN A 1 121 ? 13.119 -0.856 -0.600 1.00 98.62 121 ASN A CA 1
ATOM 1007 C C . ASN A 1 121 ? 14.650 -0.662 -0.575 1.00 98.62 121 ASN A C 1
ATOM 1009 O O . ASN A 1 121 ? 15.197 -0.103 0.373 1.00 98.62 121 ASN A O 1
ATOM 1013 N N . HIS A 1 122 ? 15.346 -1.126 -1.610 1.00 98.25 122 HIS A N 1
ATOM 1014 C CA . HIS A 1 122 ? 16.805 -1.056 -1.702 1.00 98.25 122 HIS A CA 1
ATOM 1015 C C . HIS A 1 122 ? 17.362 0.306 -2.159 1.00 98.25 122 HIS A C 1
ATOM 1017 O O . HIS A 1 122 ? 18.573 0.508 -2.091 1.00 98.25 122 HIS A O 1
ATOM 1023 N N . ASP A 1 123 ? 16.514 1.251 -2.571 1.00 97.75 123 ASP A N 1
ATOM 1024 C CA . ASP A 1 123 ? 16.911 2.578 -3.071 1.00 97.75 123 ASP A CA 1
ATOM 1025 C C . ASP A 1 123 ? 16.566 3.716 -2.093 1.00 97.75 123 ASP A C 1
ATOM 1027 O O . ASP A 1 123 ? 16.969 4.862 -2.293 1.00 97.75 123 ASP A O 1
ATOM 1031 N N . VAL A 1 124 ? 15.837 3.415 -1.013 1.00 97.75 124 VAL A N 1
ATOM 1032 C CA . VAL A 1 124 ? 15.491 4.358 0.063 1.00 97.75 124 VAL A CA 1
ATOM 1033 C C . VAL A 1 124 ? 15.959 3.830 1.423 1.00 97.75 124 VAL A C 1
ATOM 1035 O O . VAL A 1 124 ? 16.118 2.617 1.574 1.00 97.75 124 VAL A O 1
ATOM 1038 N N . PRO A 1 125 ? 16.177 4.691 2.439 1.00 98.12 125 PRO A N 1
ATOM 1039 C CA . PRO A 1 125 ? 16.462 4.221 3.791 1.00 98.12 125 PRO A CA 1
ATOM 1040 C C . PRO A 1 125 ? 15.409 3.235 4.295 1.00 98.12 125 PRO A C 1
ATOM 1042 O O . PRO A 1 125 ? 14.223 3.389 3.993 1.00 98.12 125 PRO A O 1
ATOM 1045 N N . ARG A 1 126 ? 15.826 2.274 5.128 1.00 98.56 126 ARG A N 1
ATOM 1046 C CA . ARG A 1 126 ? 14.891 1.399 5.854 1.00 98.56 126 ARG A CA 1
ATOM 1047 C C . ARG A 1 126 ? 13.872 2.249 6.609 1.00 98.56 126 ARG A C 1
ATOM 1049 O O . ARG A 1 126 ? 14.245 3.275 7.192 1.00 98.56 126 ARG A O 1
ATOM 1056 N N . PHE A 1 127 ? 12.628 1.781 6.711 1.00 98.50 127 PHE A N 1
ATOM 1057 C CA . PHE A 1 127 ? 11.578 2.520 7.423 1.00 98.50 127 PHE A CA 1
ATOM 1058 C C . PHE A 1 127 ? 12.007 2.875 8.857 1.00 98.50 127 PHE A C 1
ATOM 1060 O O . PHE A 1 127 ? 11.841 4.006 9.307 1.00 98.50 127 PHE A O 1
ATOM 1067 N N . LEU A 1 128 ? 12.635 1.931 9.570 1.00 97.56 128 LEU A N 1
ATOM 1068 C CA . LEU A 1 128 ? 13.111 2.140 10.943 1.00 97.56 128 LEU A CA 1
ATOM 1069 C C . LEU A 1 128 ? 14.316 3.086 11.047 1.00 97.56 128 LEU A C 1
ATOM 1071 O O . LEU A 1 128 ? 14.551 3.659 12.113 1.00 97.56 128 LEU A O 1
ATOM 1075 N N . SER A 1 129 ? 15.074 3.280 9.968 1.00 96.75 129 SER A N 1
ATOM 1076 C CA . SER A 1 129 ? 16.122 4.303 9.930 1.00 96.75 129 SER A CA 1
ATOM 1077 C C . SER A 1 129 ? 15.497 5.697 9.943 1.00 96.75 129 SER A C 1
ATOM 1079 O O . SER A 1 129 ? 15.850 6.541 10.767 1.00 96.75 129 SER A O 1
ATOM 1081 N N . ASP A 1 130 ? 14.502 5.891 9.077 1.00 95.94 130 ASP A N 1
ATOM 1082 C CA . ASP A 1 130 ? 13.899 7.186 8.779 1.00 95.94 130 ASP A CA 1
ATOM 1083 C C . ASP A 1 130 ? 12.818 7.623 9.777 1.00 95.94 130 ASP A C 1
ATOM 1085 O O . ASP A 1 130 ? 12.703 8.814 10.059 1.00 95.94 130 ASP A O 1
ATOM 1089 N N . ALA A 1 131 ? 12.054 6.684 10.341 1.00 97.00 131 ALA A N 1
ATOM 1090 C CA . ALA A 1 131 ? 10.948 7.001 11.238 1.00 97.00 131 ALA A CA 1
ATOM 1091 C C . ALA A 1 131 ? 11.406 7.812 12.465 1.00 97.00 131 ALA A C 1
ATOM 1093 O O . ALA A 1 131 ? 12.464 7.547 13.049 1.00 97.00 131 ALA A O 1
ATOM 1094 N N . SER A 1 132 ? 10.585 8.777 12.881 1.00 95.12 132 SER A N 1
ATOM 1095 C CA . SER A 1 132 ? 10.874 9.707 13.978 1.00 95.12 132 SER A CA 1
ATOM 1096 C C . SER A 1 132 ? 10.959 9.023 15.344 1.00 95.12 132 SER A C 1
ATOM 1098 O O . SER A 1 132 ? 11.627 9.530 16.247 1.00 95.12 132 SER A O 1
ATOM 1100 N N . GLY A 1 133 ? 10.287 7.879 15.503 1.00 94.44 133 GLY A N 1
ATOM 1101 C CA . GLY A 1 133 ? 10.027 7.275 16.803 1.00 94.44 133 GLY A CA 1
ATOM 1102 C C . GLY A 1 133 ? 9.029 8.085 17.621 1.00 94.44 133 GLY A C 1
ATOM 1103 O O . GLY A 1 133 ? 8.525 9.133 17.201 1.00 94.44 133 GLY A O 1
ATOM 1104 N N . ARG A 1 134 ? 8.743 7.587 18.823 1.00 92.56 134 ARG A N 1
ATOM 1105 C CA . ARG A 1 134 ? 7.899 8.287 19.788 1.00 92.56 134 ARG A CA 1
ATOM 1106 C C . ARG A 1 134 ? 8.531 9.630 20.181 1.00 92.56 134 ARG A C 1
ATOM 1108 O O . ARG A 1 134 ? 9.721 9.667 20.490 1.00 92.56 134 ARG A O 1
ATOM 1115 N N . PRO A 1 135 ? 7.766 10.734 20.272 1.00 88.00 135 PRO A N 1
ATOM 1116 C CA . PRO A 1 135 ? 8.287 11.994 20.791 1.00 88.00 135 PRO A CA 1
ATOM 1117 C C . PRO A 1 135 ? 8.981 11.808 22.148 1.00 88.00 135 PRO A C 1
ATOM 1119 O O . PRO A 1 135 ? 8.383 11.311 23.103 1.00 88.00 135 PRO A O 1
ATOM 1122 N N . GLY A 1 136 ? 10.262 12.178 22.217 1.00 85.00 136 GLY A N 1
ATOM 1123 C CA . GLY A 1 136 ? 11.106 11.986 23.403 1.00 85.00 136 GLY A CA 1
ATOM 1124 C C . GLY A 1 136 ? 11.768 10.604 23.537 1.00 85.00 136 GLY A C 1
ATOM 1125 O O . GLY A 1 136 ? 12.513 10.399 24.491 1.00 85.00 136 GLY A O 1
ATOM 1126 N N . ALA A 1 137 ? 11.552 9.674 22.601 1.00 81.25 137 ALA A N 1
ATOM 1127 C CA . ALA A 1 137 ? 12.205 8.365 22.550 1.00 81.25 137 ALA A CA 1
ATOM 1128 C C . ALA A 1 137 ? 12.508 7.941 21.098 1.00 81.25 137 ALA A C 1
ATOM 1130 O O . ALA A 1 137 ? 11.636 7.500 20.356 1.00 81.25 137 ALA A O 1
ATOM 1131 N N . SER A 1 138 ? 13.780 8.014 20.700 1.00 68.88 138 SER A N 1
ATOM 1132 C CA . SER A 1 138 ? 14.223 7.713 19.328 1.00 68.88 138 SER A CA 1
ATOM 1133 C C . SER A 1 138 ? 14.389 6.220 19.011 1.00 68.88 138 SER A C 1
ATOM 1135 O O . SER A 1 138 ? 14.639 5.870 17.861 1.00 68.88 138 SER A O 1
ATOM 1137 N N . TRP A 1 139 ? 14.277 5.335 20.005 1.00 74.88 139 TRP A N 1
ATOM 1138 C CA . TRP A 1 139 ? 14.507 3.891 19.856 1.00 74.88 139 TRP A CA 1
ATOM 1139 C C . TRP A 1 139 ? 13.216 3.077 19.670 1.00 74.88 139 TRP A C 1
ATOM 1141 O O . TRP A 1 139 ? 13.263 1.976 19.128 1.00 74.88 139 TRP A O 1
ATOM 1151 N N . ASP A 1 140 ? 12.060 3.613 20.071 1.00 84.75 140 ASP A N 1
ATOM 1152 C CA . ASP A 1 140 ? 10.766 2.925 19.984 1.00 84.75 140 ASP A CA 1
ATOM 1153 C C . ASP A 1 140 ? 10.048 3.265 18.667 1.00 84.75 140 ASP A C 1
ATOM 1155 O O . ASP A 1 140 ? 9.192 4.151 18.601 1.00 84.75 140 ASP A O 1
ATOM 1159 N N . LYS A 1 141 ? 10.468 2.596 17.585 1.00 94.75 141 LYS A N 1
ATOM 1160 C CA . LYS A 1 141 ? 9.969 2.824 16.212 1.00 94.75 141 LYS A CA 1
ATOM 1161 C C . LYS A 1 141 ? 9.112 1.678 15.666 1.00 94.75 141 LYS A C 1
ATOM 1163 O O . LYS A 1 141 ? 8.402 1.839 14.674 1.00 94.75 141 LYS A O 1
ATOM 1168 N N . TRP A 1 142 ? 9.141 0.510 16.309 1.00 96.62 142 TRP A N 1
ATOM 1169 C CA . TRP A 1 142 ? 8.357 -0.655 15.883 1.00 96.62 142 TRP A CA 1
ATOM 1170 C C . TRP A 1 142 ? 6.840 -0.426 15.895 1.00 96.62 142 TRP A C 1
ATOM 1172 O O . TRP A 1 142 ? 6.182 -0.944 14.993 1.00 96.62 142 TRP A O 1
ATOM 1182 N N . PRO A 1 143 ? 6.255 0.352 16.827 1.00 97.56 143 PRO A N 1
ATOM 1183 C CA . PRO A 1 143 ? 4.832 0.671 16.763 1.00 97.56 143 PRO A CA 1
ATOM 1184 C C . PRO A 1 143 ? 4.453 1.393 15.456 1.00 97.56 143 PRO A C 1
ATOM 1186 O O . PRO A 1 143 ? 3.489 1.003 14.803 1.00 97.56 143 PRO A O 1
ATOM 1189 N N . GLN A 1 144 ? 5.255 2.370 15.010 1.00 98.19 144 GLN A N 1
ATOM 1190 C CA . GLN A 1 144 ? 5.064 3.043 13.714 1.00 98.19 144 GLN A CA 1
ATOM 1191 C C . GLN A 1 144 ? 5.178 2.057 12.540 1.00 98.19 144 GLN A C 1
ATOM 1193 O O . GLN A 1 144 ? 4.330 2.061 11.647 1.00 98.19 144 GLN A O 1
ATOM 1198 N N . LEU A 1 145 ? 6.179 1.168 12.572 1.00 98.69 145 LEU A N 1
ATOM 1199 C CA . LEU A 1 145 ? 6.363 0.134 11.549 1.00 98.69 145 LEU A CA 1
ATOM 1200 C C . LEU A 1 145 ? 5.157 -0.812 11.469 1.00 98.69 145 LEU A C 1
ATOM 1202 O O . LEU A 1 145 ? 4.663 -1.092 10.379 1.00 98.69 145 LEU A O 1
ATOM 1206 N N . LYS A 1 146 ? 4.643 -1.281 12.610 1.00 98.75 146 LYS A N 1
ATOM 1207 C CA . LYS A 1 146 ? 3.457 -2.146 12.656 1.00 98.75 146 LYS A CA 1
ATOM 1208 C C . LYS A 1 146 ? 2.218 -1.450 12.096 1.00 98.75 146 LYS A C 1
ATOM 1210 O O . LYS A 1 146 ? 1.475 -2.085 11.356 1.00 98.75 146 LYS A O 1
ATOM 1215 N N . ALA A 1 147 ? 2.022 -0.161 12.381 1.00 98.81 147 ALA A N 1
ATOM 1216 C CA . ALA A 1 147 ? 0.930 0.617 11.795 1.00 98.81 147 ALA A CA 1
ATOM 1217 C C . ALA A 1 147 ? 1.045 0.705 10.262 1.00 98.81 147 ALA A C 1
ATOM 1219 O O . ALA A 1 147 ? 0.072 0.433 9.556 1.00 98.81 147 ALA A O 1
ATOM 1220 N N . ALA A 1 148 ? 2.243 1.002 9.746 1.00 98.88 148 ALA A N 1
ATOM 1221 C CA . ALA A 1 148 ? 2.506 1.072 8.308 1.00 98.88 148 ALA A CA 1
ATOM 1222 C C . ALA A 1 148 ? 2.320 -0.293 7.612 1.00 98.88 148 ALA A C 1
ATOM 1224 O O . ALA A 1 148 ? 1.684 -0.374 6.560 1.00 98.88 148 ALA A O 1
ATOM 1225 N N . LEU A 1 149 ? 2.806 -1.380 8.223 1.00 98.94 149 LEU A N 1
ATOM 1226 C CA . LEU A 1 149 ? 2.594 -2.750 7.744 1.00 98.94 149 LEU A CA 1
ATOM 1227 C C . LEU A 1 149 ? 1.108 -3.121 7.758 1.00 98.94 149 LEU A C 1
ATOM 1229 O O . LEU A 1 149 ? 0.581 -3.608 6.760 1.00 98.94 149 LEU A O 1
ATOM 1233 N N . GLY A 1 150 ? 0.411 -2.843 8.861 1.00 98.88 150 GLY A N 1
ATOM 1234 C CA . GLY A 1 150 ? -1.027 -3.065 8.971 1.00 98.88 150 GLY A CA 1
ATOM 1235 C C . GLY A 1 150 ? -1.794 -2.352 7.859 1.00 98.88 150 GLY A C 1
ATOM 1236 O O . GLY A 1 150 ? -2.675 -2.959 7.251 1.00 98.88 150 GLY A O 1
ATOM 1237 N N . PHE A 1 151 ? -1.404 -1.120 7.520 1.00 98.94 151 PHE A N 1
ATOM 1238 C CA . PHE A 1 151 ? -1.963 -0.386 6.388 1.00 98.94 151 PHE A CA 1
ATOM 1239 C C . PHE A 1 151 ? -1.698 -1.079 5.042 1.00 98.94 151 PHE A C 1
ATOM 1241 O O . PHE A 1 151 ? -2.661 -1.411 4.353 1.00 98.94 151 PHE A O 1
ATOM 1248 N N . ILE A 1 152 ? -0.444 -1.363 4.660 1.00 98.81 152 ILE A N 1
ATOM 1249 C CA . ILE A 1 152 ? -0.169 -1.926 3.321 1.00 98.81 152 ILE A CA 1
ATOM 1250 C C . ILE A 1 152 ? -0.774 -3.324 3.121 1.00 98.81 152 ILE A C 1
ATOM 1252 O O . ILE A 1 152 ? -1.182 -3.660 2.013 1.00 98.81 152 ILE A O 1
ATOM 1256 N N . PHE A 1 153 ? -0.892 -4.129 4.183 1.00 98.88 153 PHE A N 1
ATOM 1257 C CA . PHE A 1 153 ? -1.480 -5.471 4.095 1.00 98.88 153 PHE A CA 1
ATOM 1258 C C . PHE A 1 153 ? -3.004 -5.460 3.972 1.00 98.88 153 PHE A C 1
ATOM 1260 O O . PHE A 1 153 ? -3.581 -6.415 3.447 1.00 98.88 153 PHE A O 1
ATOM 1267 N N . THR A 1 154 ? -3.661 -4.403 4.445 1.00 98.88 154 THR A N 1
ATOM 1268 C CA . THR A 1 154 ? -5.128 -4.316 4.475 1.00 98.88 154 THR A CA 1
ATOM 1269 C C . THR A 1 154 ? -5.698 -3.347 3.445 1.00 98.88 154 THR A C 1
ATOM 1271 O O . THR A 1 154 ? -6.879 -3.439 3.103 1.00 98.88 154 THR A O 1
ATOM 1274 N N . SER A 1 155 ? -4.872 -2.454 2.905 1.00 98.38 155 SER A N 1
ATOM 1275 C CA . SER A 1 155 ? -5.278 -1.487 1.894 1.00 98.38 155 SER A CA 1
ATOM 1276 C C . SER A 1 155 ? -5.266 -2.055 0.465 1.00 98.38 155 SER A C 1
ATOM 1278 O O . SER A 1 155 ? -4.791 -3.171 0.212 1.00 98.38 155 SER A O 1
ATOM 1280 N N . ARG A 1 156 ? -5.893 -1.332 -0.470 1.00 97.38 156 ARG A N 1
ATOM 1281 C CA . ARG A 1 156 ? -6.004 -1.696 -1.892 1.00 97.38 156 ARG A CA 1
ATOM 1282 C C . ARG A 1 156 ? -4.653 -1.560 -2.599 1.00 97.38 156 ARG A C 1
ATOM 1284 O O . ARG A 1 156 ? -3.996 -0.533 -2.465 1.00 97.38 156 ARG A O 1
ATOM 1291 N N . GLY A 1 157 ? -4.264 -2.569 -3.375 1.00 97.56 157 GLY A N 1
ATOM 1292 C CA . GLY A 1 157 ? -2.920 -2.688 -3.949 1.00 97.56 157 GLY A CA 1
ATOM 1293 C C . GLY A 1 157 ? -2.240 -3.995 -3.538 1.00 97.56 157 GLY A C 1
ATOM 1294 O O . GLY A 1 157 ? -2.802 -4.788 -2.772 1.00 97.56 157 GLY A O 1
ATOM 1295 N N . ILE A 1 158 ? -1.026 -4.209 -4.038 1.00 98.62 158 ILE A N 1
ATOM 1296 C CA . ILE A 1 158 ? -0.199 -5.390 -3.770 1.00 98.62 158 ILE A CA 1
ATOM 1297 C C . ILE A 1 158 ? 0.838 -5.029 -2.694 1.00 98.62 158 ILE A C 1
ATOM 1299 O O . ILE A 1 158 ? 1.713 -4.213 -2.976 1.00 98.62 158 ILE A O 1
ATOM 1303 N N . PRO A 1 159 ? 0.783 -5.588 -1.470 1.00 98.69 159 PRO A N 1
ATOM 1304 C CA . PRO A 1 159 ? 1.811 -5.337 -0.464 1.00 98.69 159 PRO A CA 1
ATOM 1305 C C . PRO A 1 159 ? 3.148 -5.967 -0.875 1.00 98.69 159 PRO A C 1
ATOM 1307 O O . PRO A 1 159 ? 3.216 -7.157 -1.176 1.00 98.69 159 PRO A O 1
ATOM 1310 N N . ILE A 1 160 ? 4.215 -5.175 -0.828 1.00 98.88 160 ILE A N 1
ATOM 1311 C CA . ILE A 1 160 ? 5.597 -5.577 -1.091 1.00 98.88 160 ILE A CA 1
ATOM 1312 C C . ILE A 1 160 ? 6.408 -5.283 0.173 1.00 98.88 160 ILE A C 1
ATOM 1314 O O . ILE A 1 160 ? 6.489 -4.140 0.626 1.00 98.88 160 ILE A O 1
ATOM 1318 N N . VAL A 1 161 ? 7.002 -6.326 0.753 1.00 98.75 161 VAL A N 1
ATOM 1319 C CA . VAL A 1 161 ? 7.877 -6.230 1.931 1.00 98.75 161 VAL A CA 1
ATOM 1320 C C . VAL A 1 161 ? 9.312 -6.474 1.487 1.00 98.75 161 VAL A C 1
ATOM 1322 O O . VAL A 1 161 ? 9.594 -7.481 0.837 1.00 98.75 161 VAL A O 1
ATOM 1325 N N . TYR A 1 162 ? 10.219 -5.563 1.833 1.00 98.75 162 TYR A N 1
ATOM 1326 C CA . TYR A 1 162 ? 11.637 -5.724 1.544 1.00 98.75 162 TYR A CA 1
ATOM 1327 C C . TYR A 1 162 ? 12.318 -6.594 2.610 1.00 98.75 162 TYR A C 1
ATOM 1329 O O . TYR A 1 162 ? 12.071 -6.453 3.807 1.00 98.75 162 TYR A O 1
ATOM 1337 N N . GLN A 1 163 ? 13.182 -7.508 2.165 1.00 98.38 163 GLN A N 1
ATOM 1338 C CA . GLN A 1 163 ? 13.870 -8.471 3.025 1.00 98.38 163 GLN A CA 1
ATOM 1339 C C . GLN A 1 163 ? 14.604 -7.758 4.173 1.00 98.38 163 GLN A C 1
ATOM 1341 O O . GLN A 1 163 ? 15.378 -6.834 3.926 1.00 98.38 163 GLN A O 1
ATOM 1346 N N . GLY A 1 164 ? 14.337 -8.146 5.418 1.00 98.38 164 GLY A N 1
ATOM 1347 C CA . GLY A 1 164 ? 14.950 -7.588 6.628 1.00 98.38 164 GLY A CA 1
ATOM 1348 C C . GLY A 1 164 ? 13.994 -6.710 7.438 1.00 98.38 164 GLY A C 1
ATOM 1349 O O . GLY A 1 164 ? 14.192 -6.528 8.642 1.00 98.38 164 GLY A O 1
ATOM 1350 N N . THR A 1 165 ? 12.907 -6.227 6.831 1.00 98.56 165 THR A N 1
ATOM 1351 C CA . THR A 1 165 ? 11.857 -5.468 7.529 1.00 98.56 165 THR A CA 1
ATOM 1352 C C . THR A 1 165 ? 11.206 -6.309 8.633 1.00 98.56 165 THR A C 1
ATOM 1354 O O . THR A 1 165 ? 10.965 -5.828 9.741 1.00 98.56 165 THR A O 1
ATOM 1357 N N . GLU A 1 166 ? 11.021 -7.605 8.391 1.00 98.44 166 GLU A N 1
ATOM 1358 C CA . GLU A 1 166 ? 10.527 -8.581 9.362 1.00 98.44 166 GLU A CA 1
ATOM 1359 C C . GLU A 1 166 ? 11.523 -8.914 10.489 1.00 98.44 166 GLU A C 1
ATOM 1361 O O . GLU A 1 166 ? 11.134 -9.488 11.510 1.00 98.44 166 GLU A O 1
ATOM 1366 N N . GLN A 1 167 ? 12.788 -8.517 10.327 1.00 98.19 167 GLN A N 1
ATOM 1367 C CA . GLN A 1 167 ? 13.867 -8.639 11.315 1.00 98.19 167 GLN A CA 1
ATOM 1368 C C . GLN A 1 167 ? 14.235 -7.290 11.956 1.00 98.19 167 GLN A C 1
ATOM 1370 O O . GLN A 1 167 ? 15.177 -7.206 12.739 1.00 98.19 167 GLN A O 1
ATOM 1375 N N . GLY A 1 168 ? 13.491 -6.221 11.650 1.00 97.38 168 GLY A N 1
ATOM 1376 C CA . GLY A 1 168 ? 13.711 -4.901 12.238 1.00 97.38 168 GLY A CA 1
ATOM 1377 C C . GLY A 1 168 ? 14.967 -4.184 11.733 1.00 97.38 168 GLY A C 1
ATOM 1378 O O . GLY A 1 168 ? 15.558 -3.399 12.477 1.00 97.38 168 GLY A O 1
ATOM 1379 N N . TYR A 1 169 ? 15.382 -4.435 10.489 1.00 98.00 169 TYR A N 1
ATOM 1380 C CA . TYR A 1 169 ? 16.537 -3.765 9.885 1.00 98.00 169 TYR A CA 1
ATOM 1381 C C . TYR A 1 169 ? 16.323 -2.246 9.778 1.00 98.00 169 TYR A C 1
ATOM 1383 O O . TYR A 1 169 ? 15.211 -1.766 9.549 1.00 98.00 169 TYR A O 1
ATOM 1391 N N . SER A 1 170 ? 17.394 -1.479 10.000 1.00 97.38 170 SER A N 1
ATOM 1392 C CA . SER A 1 170 ? 17.340 -0.017 10.189 1.00 97.38 170 SER A CA 1
ATOM 1393 C C . SER A 1 170 ? 18.485 0.749 9.510 1.00 97.38 170 SER A C 1
ATOM 1395 O O . SER A 1 170 ? 18.746 1.909 9.842 1.00 97.38 170 SER A O 1
ATOM 1397 N N . GLY A 1 171 ? 19.152 0.131 8.534 1.00 97.75 171 GLY A N 1
ATOM 1398 C CA . GLY A 1 171 ? 20.142 0.771 7.679 1.00 97.75 171 GLY A CA 1
ATOM 1399 C C . GLY A 1 171 ? 19.645 2.038 6.976 1.00 97.75 171 GLY A C 1
ATOM 1400 O O . GLY A 1 171 ? 18.476 2.159 6.606 1.00 97.75 171 GLY A O 1
ATOM 1401 N N . GLY A 1 172 ? 20.558 3.002 6.825 1.00 97.56 172 GLY A N 1
ATOM 1402 C CA . GLY A 1 172 ? 20.316 4.282 6.151 1.00 97.56 172 GLY A CA 1
ATOM 1403 C C . GLY A 1 172 ? 20.249 4.145 4.628 1.00 97.56 172 GLY A C 1
ATOM 1404 O O . GLY A 1 172 ? 19.744 3.162 4.112 1.00 97.56 172 GLY A O 1
ATOM 1405 N N . ASN A 1 173 ? 20.760 5.126 3.884 1.00 97.62 173 ASN A N 1
ATOM 1406 C CA . ASN A 1 173 ? 20.832 5.028 2.419 1.00 97.62 173 ASN A CA 1
ATOM 1407 C C . ASN A 1 173 ? 21.760 3.894 1.950 1.00 97.62 173 ASN A C 1
ATOM 1409 O O . ASN A 1 173 ? 22.600 3.416 2.714 1.00 97.62 173 ASN A O 1
ATOM 1413 N N . ASP A 1 174 ? 21.648 3.537 0.671 1.00 96.44 174 ASP A N 1
ATOM 1414 C CA . ASP A 1 174 ? 22.583 2.663 -0.047 1.00 96.44 174 ASP A CA 1
ATOM 1415 C C . ASP A 1 174 ? 24.057 3.003 0.279 1.00 96.44 174 ASP A C 1
ATOM 1417 O O . ASP A 1 174 ? 24.426 4.186 0.264 1.00 96.44 174 ASP A O 1
ATOM 1421 N N . PRO A 1 175 ? 24.909 2.013 0.620 1.00 97.44 175 PRO A N 1
ATOM 1422 C CA . PRO A 1 175 ? 24.655 0.564 0.676 1.00 97.44 175 PRO A CA 1
ATOM 1423 C C . PRO A 1 175 ? 24.117 0.039 2.011 1.00 97.44 175 PRO A C 1
ATOM 1425 O O . PRO A 1 175 ? 23.944 -1.167 2.177 1.00 97.44 175 PRO A O 1
ATOM 1428 N N . PHE A 1 176 ? 23.859 0.906 2.989 1.00 98.25 176 PHE A N 1
ATOM 1429 C CA . PHE A 1 176 ? 23.529 0.480 4.349 1.00 98.25 176 PHE A CA 1
ATOM 1430 C C . PHE A 1 176 ? 22.138 -0.151 4.484 1.00 98.25 176 PHE A C 1
ATOM 1432 O O . PHE A 1 176 ? 21.934 -0.899 5.429 1.00 98.25 176 PHE A O 1
ATOM 1439 N N . ASN A 1 177 ? 21.210 0.095 3.554 1.00 98.19 177 ASN A N 1
ATOM 1440 C CA . ASN A 1 177 ? 19.902 -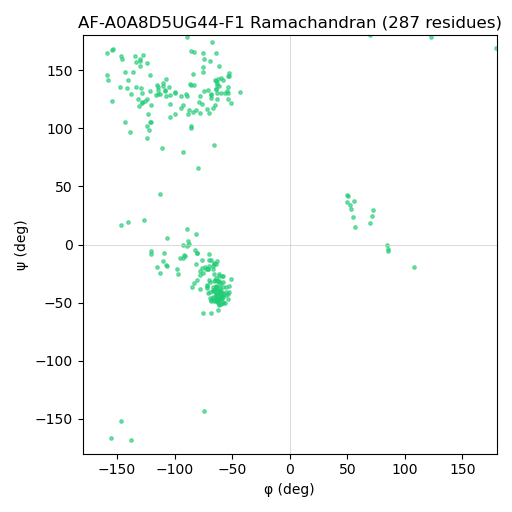0.580 3.455 1.00 98.19 177 ASN A CA 1
ATOM 1441 C C . ASN A 1 177 ? 19.958 -1.955 2.750 1.00 98.19 177 ASN A C 1
ATOM 1443 O O . ASN A 1 177 ? 18.915 -2.531 2.427 1.00 98.19 177 ASN A O 1
ATOM 1447 N N . ARG A 1 178 ? 21.150 -2.486 2.464 1.00 98.44 178 ARG A N 1
ATOM 1448 C CA . ARG A 1 178 ? 21.350 -3.798 1.825 1.00 98.44 178 ARG A CA 1
ATOM 1449 C C . ARG A 1 178 ? 21.998 -4.789 2.787 1.00 98.44 178 ARG A C 1
ATOM 1451 O O . ARG A 1 178 ? 22.932 -5.495 2.425 1.00 98.44 178 ARG A O 1
ATOM 1458 N N . GLU A 1 179 ? 21.535 -4.806 4.030 1.00 98.31 179 GLU A N 1
ATOM 1459 C CA . GLU A 1 179 ? 22.058 -5.712 5.047 1.00 98.31 179 GLU A CA 1
ATOM 1460 C C . GLU A 1 179 ? 21.776 -7.185 4.687 1.00 98.31 179 GLU A C 1
ATOM 1462 O O . GLU A 1 179 ? 20.687 -7.526 4.206 1.00 98.31 179 GLU A O 1
ATOM 1467 N N . ASP A 1 180 ? 22.745 -8.062 4.963 1.00 97.81 180 ASP A N 1
ATOM 1468 C CA . ASP A 1 180 ? 22.610 -9.506 4.755 1.00 97.81 180 ASP A CA 1
ATOM 1469 C C . ASP A 1 180 ? 21.520 -10.089 5.657 1.00 97.81 180 ASP A C 1
ATOM 1471 O O . ASP A 1 180 ? 21.467 -9.806 6.856 1.00 97.81 180 ASP A O 1
ATOM 1475 N N . MET A 1 181 ? 20.650 -10.926 5.094 1.00 96.44 181 MET A N 1
ATOM 1476 C CA . MET A 1 181 ? 19.526 -11.506 5.826 1.00 96.44 181 MET A CA 1
ATOM 1477 C C . MET A 1 181 ? 19.979 -12.505 6.896 1.00 96.44 181 MET A C 1
ATOM 1479 O O . MET A 1 181 ? 20.635 -13.503 6.591 1.00 96.44 181 MET A O 1
ATOM 1483 N N . VAL A 1 182 ? 19.488 -12.326 8.125 1.00 95.94 182 VAL A N 1
ATOM 1484 C CA . VAL A 1 182 ? 19.494 -13.357 9.170 1.00 95.94 182 VAL A CA 1
ATOM 1485 C C . VAL A 1 182 ? 18.056 -13.640 9.593 1.00 95.94 182 VAL A C 1
ATOM 1487 O O . VAL A 1 182 ? 17.428 -12.850 10.292 1.00 95.94 182 VAL A O 1
ATOM 1490 N N . ILE A 1 183 ? 17.518 -14.786 9.171 1.00 96.00 183 ILE A N 1
ATOM 1491 C CA . ILE A 1 183 ? 16.115 -15.133 9.424 1.00 96.00 183 ILE A CA 1
ATOM 1492 C C . ILE A 1 183 ? 15.937 -15.634 10.859 1.00 96.00 183 ILE A C 1
ATOM 1494 O O . ILE A 1 183 ? 16.498 -16.657 11.250 1.00 96.00 183 ILE A O 1
ATOM 1498 N N . ASN A 1 184 ? 15.056 -14.973 11.605 1.00 97.94 184 ASN A N 1
ATOM 1499 C CA . ASN A 1 184 ? 14.496 -15.479 12.850 1.00 97.94 184 ASN A CA 1
ATOM 1500 C C . ASN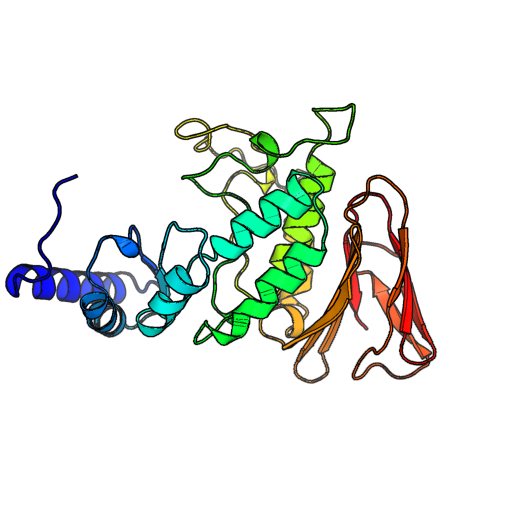 A 1 184 ? 12.959 -15.554 12.739 1.00 97.94 184 ASN A C 1
ATOM 1502 O O . ASN A 1 184 ? 12.289 -14.523 12.828 1.00 97.94 184 ASN A O 1
ATOM 1506 N N . PRO A 1 185 ? 12.371 -16.756 12.584 1.00 97.56 185 PRO A N 1
ATOM 1507 C CA . PRO A 1 185 ? 10.916 -16.923 12.494 1.00 97.56 185 PRO A CA 1
ATOM 1508 C C . PRO A 1 185 ? 10.167 -16.581 13.791 1.00 97.56 185 PRO A C 1
ATOM 1510 O O . PRO A 1 185 ? 8.958 -16.355 13.779 1.00 97.56 185 PRO A O 1
ATOM 1513 N N . ASN A 1 186 ? 10.876 -16.551 14.923 1.00 98.31 186 ASN A N 1
ATOM 1514 C CA . ASN A 1 186 ? 10.317 -16.175 16.221 1.00 98.31 186 ASN A CA 1
ATOM 1515 C C . ASN A 1 186 ? 10.406 -14.667 16.480 1.00 98.31 186 ASN A C 1
ATOM 1517 O O . ASN A 1 186 ? 9.983 -14.210 17.540 1.00 98.31 186 ASN A O 1
ATOM 1521 N N . HIS A 1 187 ? 10.973 -13.893 15.548 1.00 98.25 187 HIS A N 1
ATOM 1522 C CA . HIS A 1 187 ? 11.021 -12.446 15.676 1.00 98.25 187 HIS A CA 1
ATOM 1523 C C . HIS A 1 187 ? 9.599 -11.866 15.676 1.00 98.25 187 HIS A C 1
ATOM 1525 O O . HIS A 1 187 ? 8.737 -12.287 14.904 1.00 98.25 187 HIS A O 1
ATOM 1531 N N . GLU A 1 188 ? 9.341 -10.881 16.533 1.00 97.75 188 GLU A N 1
ATOM 1532 C CA . GLU A 1 188 ? 7.992 -10.341 16.725 1.00 97.75 188 GLU A CA 1
ATOM 1533 C C . GLU A 1 188 ? 7.418 -9.735 15.433 1.00 97.75 188 GLU A C 1
ATOM 1535 O O . GLU A 1 188 ? 6.253 -9.958 15.104 1.00 97.75 188 GLU A O 1
ATOM 1540 N N . LEU A 1 189 ? 8.239 -9.010 14.664 1.00 98.31 189 LEU A N 1
ATOM 1541 C CA . LEU A 1 189 ? 7.824 -8.432 13.380 1.00 98.31 189 LEU A CA 1
ATOM 1542 C C . LEU A 1 189 ? 7.585 -9.509 12.310 1.00 98.31 189 LEU A C 1
ATOM 1544 O O . LEU A 1 189 ? 6.666 -9.363 11.505 1.00 98.31 189 LEU A O 1
ATOM 1548 N N . TYR A 1 190 ? 8.334 -10.616 12.346 1.00 98.69 190 TYR A N 1
ATOM 1549 C CA . TYR A 1 190 ? 8.096 -11.779 11.488 1.00 98.69 190 TYR A CA 1
ATOM 1550 C C . TYR A 1 190 ? 6.717 -12.379 11.762 1.00 98.69 190 TYR A C 1
ATOM 1552 O O . TYR A 1 190 ? 5.909 -12.536 10.846 1.00 98.69 190 TYR A O 1
ATOM 1560 N N . GLN A 1 191 ? 6.407 -12.651 13.031 1.00 98.69 191 GLN A N 1
ATOM 1561 C CA . GLN A 1 191 ? 5.104 -13.189 13.426 1.00 98.69 191 GLN A CA 1
ATOM 1562 C C . GLN A 1 191 ? 3.962 -12.212 13.125 1.00 98.69 191 GLN A C 1
ATOM 1564 O O . GLN A 1 191 ? 2.883 -12.634 12.704 1.00 98.69 191 GLN A O 1
ATOM 1569 N N . TYR A 1 192 ? 4.202 -10.908 13.286 1.00 98.75 192 TYR A N 1
ATOM 1570 C CA . TYR A 1 192 ? 3.234 -9.866 12.955 1.00 98.75 192 TYR A CA 1
ATOM 1571 C C . TYR A 1 192 ? 2.899 -9.845 11.456 1.00 98.75 192 TYR A C 1
ATOM 1573 O O . TYR A 1 192 ? 1.723 -9.887 11.091 1.00 98.75 192 TYR A O 1
ATOM 1581 N N . ILE A 1 193 ? 3.912 -9.859 10.582 1.00 98.81 193 ILE A N 1
ATOM 1582 C CA . ILE A 1 193 ? 3.724 -9.916 9.123 1.00 98.81 193 ILE A CA 1
ATOM 1583 C C . ILE A 1 193 ? 3.056 -11.233 8.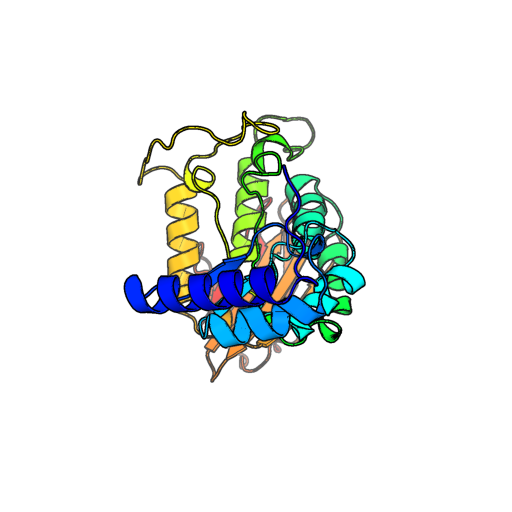714 1.00 98.81 193 ILE A C 1
ATOM 1585 O O . ILE A 1 193 ? 2.114 -11.220 7.923 1.00 98.81 193 ILE A O 1
ATOM 1589 N N . ALA A 1 194 ? 3.469 -12.364 9.294 1.00 98.75 194 ALA A N 1
ATOM 1590 C CA . ALA A 1 194 ? 2.835 -13.658 9.042 1.00 98.75 194 ALA A CA 1
ATOM 1591 C C . ALA A 1 194 ? 1.341 -13.644 9.410 1.00 98.75 194 ALA A C 1
ATOM 1593 O O . ALA A 1 194 ? 0.507 -14.149 8.654 1.00 98.75 194 ALA A O 1
ATOM 1594 N N . LYS A 1 195 ? 0.982 -13.014 10.537 1.00 98.81 195 LYS A N 1
ATOM 1595 C CA . LYS A 1 195 ? -0.410 -12.846 10.966 1.00 98.81 195 LYS A CA 1
ATOM 1596 C C . LYS A 1 195 ? -1.201 -11.968 9.995 1.00 98.81 195 LYS A C 1
ATOM 1598 O O . LYS A 1 195 ? -2.282 -12.377 9.579 1.00 98.81 195 LYS A O 1
ATOM 1603 N N . LEU A 1 196 ? -0.662 -10.812 9.597 1.00 98.88 196 LEU A N 1
ATOM 1604 C CA . LEU A 1 196 ? -1.289 -9.928 8.606 1.00 98.88 196 LEU A CA 1
ATOM 1605 C C . LEU A 1 196 ? -1.523 -10.645 7.272 1.00 98.88 196 LEU A C 1
ATOM 1607 O O . LEU A 1 196 ? -2.617 -10.568 6.714 1.00 98.88 196 LEU A O 1
ATOM 1611 N N . ASN A 1 197 ? -0.527 -11.389 6.790 1.00 98.69 197 ASN A N 1
ATOM 1612 C CA . ASN A 1 197 ? -0.631 -12.121 5.534 1.00 98.69 197 ASN A CA 1
ATOM 1613 C C . ASN A 1 197 ? -1.659 -13.263 5.621 1.00 98.69 197 ASN A C 1
ATOM 1615 O O . ASN A 1 197 ? -2.458 -13.458 4.709 1.00 98.69 197 ASN A O 1
ATOM 1619 N N . SER A 1 198 ? -1.708 -13.977 6.752 1.00 98.75 198 SER A N 1
ATOM 1620 C CA . SER A 1 198 ? -2.738 -14.991 7.008 1.00 98.75 198 SER A CA 1
ATOM 1621 C C . SER A 1 198 ? -4.149 -14.397 6.974 1.00 98.75 198 SER A C 1
ATOM 1623 O O . SER A 1 198 ? -5.040 -15.002 6.380 1.00 98.75 198 SER A O 1
ATOM 1625 N N . ILE A 1 199 ? -4.347 -13.208 7.551 1.00 98.81 199 ILE A N 1
ATOM 1626 C CA . ILE A 1 199 ? -5.633 -12.498 7.507 1.00 98.81 199 ILE A CA 1
ATOM 1627 C C . ILE A 1 199 ? -5.966 -12.091 6.067 1.00 98.81 199 ILE A C 1
ATOM 1629 O O . ILE A 1 199 ? -7.057 -12.392 5.591 1.00 98.81 199 ILE A O 1
ATOM 1633 N N . ARG A 1 200 ? -5.029 -11.477 5.335 1.00 98.75 200 ARG A N 1
ATOM 1634 C CA . ARG A 1 200 ? -5.240 -11.097 3.927 1.00 98.75 200 ARG A CA 1
ATOM 1635 C C . ARG A 1 200 ? -5.617 -12.298 3.050 1.00 98.75 200 ARG A C 1
ATOM 1637 O O . ARG A 1 200 ? -6.531 -12.205 2.235 1.00 98.75 200 ARG A O 1
ATOM 1644 N N . ASN A 1 201 ? -4.961 -13.440 3.238 1.00 98.31 201 ASN A N 1
ATOM 1645 C CA . ASN A 1 201 ? -5.239 -14.653 2.465 1.00 98.31 201 ASN A CA 1
ATOM 1646 C C . ASN A 1 201 ? -6.595 -15.285 2.805 1.00 98.31 201 ASN A C 1
ATOM 1648 O O . ASN A 1 201 ? -7.222 -15.879 1.931 1.00 98.31 201 ASN A O 1
ATOM 1652 N N . ALA A 1 202 ? -7.066 -15.139 4.045 1.00 98.31 202 ALA A N 1
ATOM 1653 C CA . ALA A 1 202 ? -8.368 -15.647 4.472 1.00 98.31 202 ALA A CA 1
ATOM 1654 C C . ALA A 1 202 ? -9.553 -14.790 3.986 1.00 98.31 202 ALA A C 1
ATOM 1656 O O . ALA A 1 202 ? -10.675 -15.290 3.938 1.00 98.31 202 ALA A O 1
ATOM 1657 N N . HIS A 1 203 ? -9.310 -13.526 3.624 1.00 98.44 203 HIS A N 1
ATOM 1658 C CA . HIS A 1 203 ? -10.350 -12.552 3.295 1.00 98.44 203 HIS A CA 1
ATOM 1659 C C . HIS A 1 203 ? -10.170 -11.987 1.878 1.00 98.44 203 HIS A C 1
ATOM 1661 O O . HIS A 1 203 ? -9.378 -11.056 1.686 1.00 98.44 203 HIS A O 1
ATOM 1667 N N . PRO A 1 204 ? -10.909 -12.498 0.870 1.00 97.62 204 PRO A N 1
ATOM 1668 C CA . PRO A 1 204 ? -10.898 -11.961 -0.493 1.00 97.62 204 PRO A CA 1
ATOM 1669 C C . PRO A 1 204 ? -11.122 -10.445 -0.571 1.00 97.62 204 PRO A C 1
ATOM 1671 O O . PRO A 1 204 ? -10.583 -9.791 -1.464 1.00 97.62 204 PRO A O 1
ATOM 1674 N N . ALA A 1 205 ? -11.863 -9.860 0.375 1.00 98.31 205 ALA A N 1
ATOM 1675 C CA . ALA A 1 205 ? -12.051 -8.417 0.453 1.00 98.31 205 ALA A CA 1
ATOM 1676 C C . ALA A 1 205 ? -10.722 -7.649 0.573 1.00 98.31 205 ALA A C 1
ATOM 1678 O O . ALA A 1 205 ? -10.570 -6.589 -0.036 1.00 98.31 205 ALA A O 1
ATOM 1679 N N . LEU A 1 206 ? -9.739 -8.189 1.302 1.00 98.56 206 LEU A N 1
ATOM 1680 C CA . LEU A 1 206 ? -8.427 -7.559 1.474 1.00 98.56 206 LEU A CA 1
ATOM 1681 C C . LEU A 1 206 ? -7.514 -7.734 0.253 1.00 98.56 206 LEU A C 1
ATOM 1683 O O . LEU A 1 206 ? -6.609 -6.924 0.069 1.00 98.56 206 LEU A O 1
ATOM 1687 N N . GLN A 1 207 ? -7.745 -8.745 -0.589 1.00 96.88 207 GLN A N 1
ATOM 1688 C CA . GLN A 1 207 ? -6.903 -9.036 -1.755 1.00 96.88 207 GLN A CA 1
ATOM 1689 C C . GLN A 1 207 ? -7.170 -8.037 -2.885 1.00 96.88 207 GLN A C 1
ATOM 1691 O O . GLN A 1 207 ? -6.281 -7.280 -3.266 1.00 96.88 207 GLN A O 1
ATOM 1696 N N . ASP A 1 208 ? -8.413 -7.976 -3.354 1.00 95.12 208 ASP A N 1
ATOM 1697 C CA . ASP A 1 208 ? -8.845 -7.155 -4.493 1.00 95.12 208 ASP A CA 1
ATOM 1698 C C . ASP A 1 208 ? -10.287 -6.631 -4.328 1.00 95.12 208 ASP A C 1
ATOM 1700 O O . ASP A 1 208 ? -10.915 -6.181 -5.284 1.00 95.12 208 ASP A O 1
ATOM 1704 N N . GLY A 1 209 ? -10.832 -6.671 -3.107 1.00 96.94 209 GLY A N 1
ATOM 1705 C CA . GLY A 1 209 ? -12.137 -6.088 -2.802 1.00 96.94 209 GLY A CA 1
ATOM 1706 C C . GLY A 1 209 ? -12.144 -4.564 -2.849 1.00 96.94 209 GLY A C 1
ATOM 1707 O O . GLY A 1 209 ? -11.107 -3.913 -2.672 1.00 96.94 209 GLY A O 1
ATOM 1708 N N . TRP A 1 210 ? -13.340 -4.000 -3.031 1.00 96.88 210 TRP A N 1
ATOM 1709 C CA . TRP A 1 210 ? -13.568 -2.556 -3.001 1.00 96.88 210 TRP A CA 1
ATOM 1710 C C . TRP A 1 210 ? -13.159 -1.980 -1.647 1.00 96.88 210 TRP A C 1
ATOM 1712 O O . TRP A 1 210 ? -13.366 -2.629 -0.625 1.00 96.88 210 TRP A O 1
ATOM 1722 N N . GLN A 1 211 ? -12.588 -0.776 -1.641 1.00 98.00 211 GLN A N 1
ATOM 1723 C CA . GLN A 1 211 ? -12.219 -0.052 -0.429 1.00 98.00 211 GLN A CA 1
ATOM 1724 C C . GLN A 1 211 ? -13.050 1.217 -0.304 1.00 98.00 211 GLN A C 1
ATOM 1726 O O . GLN A 1 211 ? -13.096 2.023 -1.231 1.00 98.00 211 GLN A O 1
ATOM 1731 N N . GLU A 1 212 ? -13.652 1.416 0.862 1.00 98.19 212 GLU A N 1
ATOM 1732 C CA . GLU A 1 212 ? -14.434 2.604 1.180 1.00 98.19 212 GLU A CA 1
ATOM 1733 C C . GLU A 1 212 ? -13.947 3.213 2.496 1.00 98.19 212 GLU A C 1
ATOM 1735 O O . GLU A 1 212 ? -13.939 2.548 3.533 1.00 98.19 212 GLU A O 1
ATOM 1740 N N . GLU A 1 213 ? -13.542 4.481 2.463 1.00 98.62 213 GLU A N 1
ATOM 1741 C CA . GLU A 1 213 ? -13.229 5.238 3.673 1.00 98.62 213 GLU A CA 1
ATOM 1742 C C . GLU A 1 213 ? -14.486 5.386 4.540 1.00 98.62 213 GLU A C 1
ATOM 1744 O O . GLU A 1 213 ? -15.547 5.783 4.060 1.00 98.62 213 GLU A O 1
ATOM 1749 N N . LYS A 1 214 ? -14.362 5.069 5.831 1.00 98.69 214 LYS A N 1
ATOM 1750 C CA . LYS A 1 214 ? -15.446 5.204 6.815 1.00 98.69 214 LYS A CA 1
ATOM 1751 C C . LYS A 1 214 ? -15.155 6.275 7.859 1.00 98.69 214 LYS A C 1
ATOM 1753 O O . LYS A 1 214 ? -16.086 6.815 8.453 1.00 98.69 214 LYS A O 1
ATOM 1758 N N . TRP A 1 215 ? -13.879 6.579 8.097 1.00 98.75 215 TRP A N 1
ATOM 1759 C CA . TRP A 1 215 ? -13.457 7.620 9.025 1.00 98.75 215 TRP A CA 1
ATOM 1760 C C . TRP A 1 215 ? -12.050 8.120 8.711 1.00 98.75 215 TRP A C 1
ATOM 1762 O O . TRP A 1 215 ? -11.148 7.321 8.457 1.00 98.75 215 TRP A O 1
ATOM 1772 N N . VAL A 1 216 ? -11.842 9.426 8.856 1.00 98.69 216 VAL A N 1
ATOM 1773 C CA . VAL A 1 216 ? -10.510 10.026 8.911 1.00 98.69 216 VAL A CA 1
ATOM 1774 C C . VAL A 1 216 ? -10.515 11.252 9.827 1.00 98.69 216 VAL A C 1
ATOM 1776 O O . VAL A 1 216 ? -11.426 12.077 9.783 1.00 98.69 216 VAL A O 1
ATOM 1779 N N . ASP A 1 217 ? -9.493 11.354 10.668 1.00 98.62 217 ASP A N 1
ATOM 1780 C CA . ASP A 1 217 ? -9.087 12.575 11.371 1.00 98.62 217 ASP A CA 1
ATOM 1781 C C . ASP A 1 217 ? -7.554 12.680 11.349 1.00 98.62 217 ASP A C 1
ATOM 1783 O O . ASP A 1 217 ? -6.922 11.940 10.610 1.00 98.62 217 ASP A O 1
ATOM 1787 N N . ASP A 1 218 ? -6.916 13.567 12.115 1.00 98.50 218 ASP A N 1
ATOM 1788 C CA . ASP A 1 218 ? -5.447 13.684 12.091 1.00 98.50 218 ASP A CA 1
ATOM 1789 C C . ASP A 1 218 ? -4.719 12.426 12.582 1.00 98.50 218 ASP A C 1
ATOM 1791 O O . ASP A 1 218 ? -3.600 12.132 12.167 1.00 98.50 218 ASP A O 1
ATOM 1795 N N . THR A 1 219 ? -5.353 11.666 13.466 1.00 98.19 219 THR A N 1
ATOM 1796 C CA . THR A 1 219 ? -4.719 10.581 14.219 1.00 98.19 219 THR A CA 1
ATOM 1797 C C . THR A 1 219 ? -5.350 9.222 13.982 1.00 98.19 219 THR A C 1
ATOM 1799 O O . THR A 1 219 ? -4.855 8.236 14.518 1.00 98.19 219 THR A O 1
ATOM 1802 N N . PHE A 1 220 ? -6.443 9.140 13.231 1.00 98.81 220 PHE A N 1
ATOM 1803 C CA . PHE A 1 220 ? -7.203 7.911 13.085 1.00 98.81 220 PHE A CA 1
ATOM 1804 C C . PHE A 1 220 ? -7.704 7.747 11.657 1.00 98.81 220 PHE A C 1
ATOM 1806 O O . PHE A 1 220 ? -8.268 8.676 11.081 1.00 98.81 220 PHE A O 1
ATOM 1813 N N . TYR A 1 221 ? -7.543 6.544 11.116 1.00 98.88 221 TYR A N 1
ATOM 1814 C CA . TYR A 1 221 ? -8.067 6.167 9.808 1.00 98.88 221 TYR A CA 1
ATOM 1815 C C . TYR A 1 221 ? -8.854 4.867 9.923 1.00 98.88 221 TYR A C 1
ATOM 1817 O O . TYR A 1 221 ? -8.404 3.921 10.576 1.00 98.88 221 TYR A O 1
ATOM 1825 N N . ALA A 1 222 ? -10.032 4.809 9.309 1.00 98.94 222 ALA A N 1
ATOM 1826 C CA . ALA A 1 222 ? -10.797 3.578 9.202 1.00 98.94 222 ALA A CA 1
ATOM 1827 C C . ALA A 1 222 ? -11.450 3.446 7.832 1.00 98.94 222 ALA A C 1
ATOM 1829 O O . ALA A 1 222 ? -11.981 4.407 7.270 1.00 98.94 222 ALA A O 1
ATOM 1830 N N . PHE A 1 223 ? -11.454 2.224 7.321 1.00 98.88 223 PHE A N 1
ATOM 1831 C CA . PHE A 1 223 ? -12.042 1.890 6.035 1.00 98.88 223 PHE A CA 1
ATOM 1832 C C . PHE A 1 223 ? -12.647 0.491 6.071 1.00 98.88 223 PHE A C 1
ATOM 1834 O O . PHE A 1 223 ? -12.303 -0.340 6.914 1.00 98.88 223 PHE A O 1
ATOM 1841 N N . GLN A 1 224 ? -13.558 0.241 5.142 1.00 98.81 224 GLN A N 1
ATOM 1842 C CA . GLN A 1 224 ? -14.152 -1.065 4.915 1.00 98.81 224 GLN A CA 1
ATOM 1843 C C . GLN A 1 224 ? -13.649 -1.631 3.588 1.00 98.81 224 GLN A C 1
ATOM 1845 O O . GLN A 1 224 ? -13.586 -0.915 2.587 1.00 98.81 224 GLN A O 1
ATOM 1850 N N . ARG A 1 225 ? -13.290 -2.916 3.589 1.00 98.62 225 ARG A N 1
ATOM 1851 C CA . ARG A 1 225 ? -13.051 -3.712 2.387 1.00 98.62 225 ARG A CA 1
ATOM 1852 C C . ARG A 1 225 ? -14.223 -4.661 2.164 1.00 98.62 225 ARG A C 1
ATOM 1854 O O . ARG A 1 225 ? -14.643 -5.324 3.114 1.00 98.62 225 ARG A O 1
ATOM 1861 N N . SER A 1 226 ? -14.692 -4.762 0.921 1.00 98.38 226 SER A N 1
ATOM 1862 C CA . SER A 1 226 ? -15.874 -5.560 0.569 1.00 98.38 226 SER A CA 1
ATOM 1863 C C . SER A 1 226 ? -15.669 -6.347 -0.724 1.00 98.38 226 SER A C 1
ATOM 1865 O O . SER A 1 226 ? -15.308 -5.774 -1.758 1.00 98.38 226 SER A O 1
ATOM 1867 N N . LYS A 1 227 ? -15.943 -7.657 -0.699 1.00 97.56 227 LYS A N 1
ATOM 1868 C CA . LYS A 1 227 ? -16.009 -8.497 -1.908 1.00 97.56 227 LYS A CA 1
ATOM 1869 C C . LYS A 1 227 ? -16.902 -9.713 -1.685 1.00 97.56 227 LYS A C 1
ATOM 1871 O O . LYS A 1 227 ? -16.641 -10.515 -0.800 1.00 97.56 227 LYS A O 1
ATOM 1876 N N . ASN A 1 228 ? -17.925 -9.894 -2.524 1.00 95.88 228 ASN A N 1
ATOM 1877 C CA . ASN A 1 228 ? -18.778 -11.095 -2.533 1.00 95.88 228 ASN A CA 1
ATOM 1878 C C . ASN A 1 228 ? -19.328 -11.502 -1.143 1.00 95.88 228 ASN A C 1
ATOM 1880 O O . ASN A 1 228 ? -19.437 -12.686 -0.840 1.00 95.88 228 ASN A O 1
ATOM 1884 N N . GLY A 1 229 ? -19.664 -10.523 -0.294 1.00 95.00 229 GLY A N 1
ATOM 1885 C CA . GLY A 1 229 ? -20.179 -10.746 1.064 1.00 95.00 229 GLY A CA 1
ATOM 1886 C C . GLY A 1 229 ? -19.118 -10.952 2.155 1.00 95.00 229 GLY A C 1
ATOM 1887 O O . GLY A 1 229 ? -19.487 -10.999 3.332 1.00 95.00 229 GLY A O 1
ATOM 1888 N N . ASP A 1 230 ? -17.833 -11.038 1.794 1.00 98.12 230 ASP A N 1
ATOM 1889 C CA . ASP A 1 230 ? -16.712 -10.884 2.725 1.00 98.12 230 ASP A CA 1
ATOM 1890 C C . ASP A 1 230 ? -16.535 -9.392 3.034 1.00 98.12 230 ASP A C 1
ATOM 1892 O O . ASP A 1 230 ? -16.369 -8.574 2.125 1.00 98.12 230 ASP A O 1
ATOM 1896 N N . GLU A 1 231 ? -16.635 -9.046 4.316 1.00 98.50 231 GLU A N 1
ATOM 1897 C CA . GLU A 1 231 ? -16.636 -7.672 4.816 1.00 98.50 231 GLU A CA 1
ATOM 1898 C C . GLU A 1 231 ? -15.596 -7.540 5.925 1.00 98.50 231 GLU A C 1
ATOM 1900 O O . GLU A 1 231 ? -15.666 -8.233 6.947 1.00 98.50 231 GLU A O 1
ATOM 1905 N N . VAL A 1 232 ? -14.645 -6.630 5.729 1.00 98.88 232 VAL A N 1
ATOM 1906 C CA . VAL A 1 232 ? -13.542 -6.385 6.659 1.00 98.88 232 VAL A CA 1
ATOM 1907 C C . VAL A 1 232 ? -13.511 -4.908 7.017 1.00 98.88 232 VAL A C 1
ATOM 1909 O O . VAL A 1 232 ? -13.386 -4.059 6.139 1.00 98.88 232 VAL A O 1
ATOM 1912 N N . VAL A 1 233 ? -13.593 -4.589 8.307 1.00 98.88 233 VAL A N 1
ATOM 1913 C CA . VAL A 1 233 ? -13.464 -3.217 8.815 1.00 98.88 233 VAL A CA 1
ATOM 1914 C C . VAL A 1 233 ? -12.088 -3.057 9.442 1.00 98.88 233 VAL A C 1
ATOM 1916 O O . VAL A 1 233 ? -11.735 -3.765 10.385 1.00 98.88 233 VAL A O 1
ATOM 1919 N N . VAL A 1 234 ? -11.305 -2.120 8.924 1.00 98.94 234 VAL A N 1
ATOM 1920 C CA . VAL A 1 234 ? -9.944 -1.844 9.381 1.00 98.94 234 VAL A CA 1
ATOM 1921 C C . VAL A 1 234 ? -9.939 -0.516 10.117 1.00 98.94 234 VAL A C 1
ATOM 1923 O O . VAL A 1 234 ? -10.495 0.470 9.638 1.00 98.94 234 VAL A O 1
ATOM 1926 N N . MET A 1 235 ? -9.306 -0.491 11.285 1.00 98.88 235 MET A N 1
ATOM 1927 C CA . MET A 1 235 ? -9.141 0.696 12.119 1.00 98.88 235 MET A CA 1
ATOM 1928 C C . MET A 1 235 ? -7.663 0.853 12.467 1.00 98.88 235 MET A C 1
ATOM 1930 O O . MET A 1 235 ? -7.033 -0.107 12.914 1.00 98.88 235 MET A O 1
ATOM 1934 N N . ILE A 1 236 ? -7.117 2.051 12.274 1.00 98.88 236 ILE A N 1
ATOM 1935 C CA . ILE A 1 236 ? -5.701 2.351 12.492 1.00 98.88 236 ILE A CA 1
ATOM 1936 C C . ILE A 1 236 ? -5.583 3.617 13.338 1.00 98.88 236 ILE A C 1
ATOM 1938 O O . ILE A 1 236 ? -6.023 4.694 12.929 1.00 98.88 236 ILE A O 1
ATOM 1942 N N . ASN A 1 237 ? -4.961 3.491 14.509 1.00 98.81 237 ASN A N 1
ATOM 1943 C CA . ASN A 1 237 ? -4.623 4.618 15.372 1.00 98.81 237 ASN A CA 1
ATOM 1944 C C . ASN A 1 237 ? -3.186 5.066 15.085 1.00 98.81 237 ASN A C 1
ATOM 1946 O O . ASN A 1 237 ? -2.262 4.312 15.340 1.00 98.81 237 ASN A O 1
ATOM 1950 N N . ASN A 1 238 ? -2.972 6.292 14.615 1.00 98.25 238 ASN A N 1
ATOM 1951 C CA . ASN A 1 238 ? -1.646 6.888 14.429 1.00 98.25 238 ASN A CA 1
ATOM 1952 C C . ASN A 1 238 ? -1.147 7.699 15.632 1.00 98.25 238 ASN A C 1
ATOM 1954 O O . ASN A 1 238 ? -0.069 8.280 15.569 1.00 98.25 238 ASN A O 1
ATOM 1958 N N . SER A 1 239 ? -1.907 7.817 16.717 1.00 97.88 239 SER A N 1
ATOM 1959 C CA . SER A 1 239 ? -1.448 8.560 17.893 1.00 97.88 239 SER A CA 1
ATOM 1960 C C . SER A 1 239 ? -0.611 7.694 18.838 1.00 97.88 239 SER A C 1
ATOM 1962 O O . SER A 1 239 ? -0.616 6.463 18.774 1.00 97.88 239 SER A O 1
ATOM 1964 N N . TRP A 1 240 ? 0.067 8.362 19.773 1.00 96.81 240 TRP A N 1
ATOM 1965 C CA . TRP A 1 240 ? 0.769 7.734 20.897 1.00 96.81 240 TRP A CA 1
ATOM 1966 C C . TRP A 1 240 ? -0.111 7.536 22.142 1.00 96.81 240 TRP A C 1
ATOM 1968 O O . TRP A 1 240 ? 0.400 7.253 23.223 1.00 96.81 240 TRP A O 1
ATOM 1978 N N . ASN A 1 241 ? -1.429 7.691 21.996 1.00 96.88 241 ASN A N 1
ATOM 1979 C CA . ASN A 1 241 ? -2.413 7.557 23.066 1.00 96.88 241 ASN A CA 1
ATOM 1980 C C . ASN A 1 241 ? -3.513 6.578 22.651 1.00 96.88 241 ASN A C 1
ATOM 1982 O O . ASN A 1 241 ? -3.709 6.312 21.465 1.00 96.88 241 ASN A O 1
ATOM 1986 N N . ASN A 1 242 ? -4.276 6.085 23.625 1.00 98.38 242 ASN A N 1
ATOM 1987 C CA . ASN A 1 242 ? -5.471 5.308 23.320 1.00 98.38 242 ASN A CA 1
ATOM 1988 C C . ASN A 1 242 ? -6.496 6.193 22.600 1.00 98.38 242 ASN A C 1
ATOM 1990 O O . ASN A 1 242 ? -6.776 7.308 23.043 1.00 98.38 242 ASN A O 1
ATOM 1994 N N . GLN A 1 243 ? -7.083 5.682 21.521 1.00 98.50 243 GLN A N 1
ATOM 1995 C CA . GLN A 1 243 ? -8.154 6.348 20.785 1.00 98.50 243 GLN A CA 1
ATOM 1996 C C . GLN A 1 243 ? -9.388 5.459 20.751 1.00 98.50 243 GLN A C 1
ATOM 1998 O O . GLN A 1 243 ? -9.303 4.287 20.397 1.00 98.50 243 GLN A O 1
ATOM 2003 N N . THR A 1 244 ? -10.545 6.032 21.068 1.00 98.56 244 THR A N 1
ATOM 2004 C CA . THR A 1 244 ? -11.845 5.392 20.849 1.00 98.56 244 THR A CA 1
ATOM 2005 C C . THR A 1 244 ? -12.546 6.106 19.706 1.00 98.56 244 THR A C 1
ATOM 2007 O O . THR A 1 244 ? -12.607 7.340 19.692 1.00 98.56 244 THR A O 1
ATOM 2010 N N . ARG A 1 245 ? -13.073 5.342 18.748 1.00 98.31 245 ARG A N 1
ATOM 2011 C CA . ARG A 1 245 ? -13.896 5.861 17.649 1.00 98.31 245 ARG A CA 1
ATOM 2012 C C . ARG A 1 245 ? -15.111 4.971 17.430 1.00 98.31 245 ARG A C 1
ATOM 2014 O O . ARG A 1 245 ? -15.040 3.760 17.634 1.00 98.31 245 ARG A O 1
ATOM 2021 N N . THR A 1 246 ? -16.200 5.594 16.992 1.00 98.62 246 THR A N 1
ATOM 2022 C CA . THR A 1 246 ? -17.386 4.914 16.464 1.00 98.62 246 THR A CA 1
ATOM 2023 C C . THR A 1 246 ? -17.361 5.065 14.952 1.00 98.62 246 THR A C 1
ATOM 2025 O O . THR A 1 246 ? -17.522 6.175 14.456 1.00 98.62 246 THR A O 1
ATOM 2028 N N . ILE A 1 247 ? -17.116 3.971 14.236 1.00 98.56 247 ILE A N 1
ATOM 2029 C CA . ILE A 1 247 ? -16.986 3.945 12.778 1.00 98.56 247 ILE A CA 1
ATOM 2030 C C . ILE A 1 247 ? -18.374 3.728 12.170 1.00 98.56 247 ILE A C 1
ATOM 2032 O O . ILE A 1 247 ? -18.946 2.657 12.392 1.00 98.56 247 ILE A O 1
ATOM 2036 N N . PRO A 1 248 ? -18.942 4.724 11.466 1.00 98.31 248 PRO A N 1
ATOM 2037 C CA . PRO A 1 248 ? -20.321 4.684 10.995 1.00 98.31 248 PRO A CA 1
ATOM 2038 C C . PRO A 1 248 ? -20.455 4.046 9.605 1.00 98.31 248 PRO A C 1
ATOM 2040 O O . PRO A 1 248 ? -19.467 3.728 8.944 1.00 98.31 248 PRO A O 1
ATOM 2043 N N . ASN A 1 249 ? -21.705 3.952 9.137 1.00 97.19 249 ASN A N 1
ATOM 2044 C CA . ASN A 1 249 ? -22.073 3.655 7.748 1.00 97.19 249 ASN A CA 1
ATOM 2045 C C . ASN A 1 249 ? -21.475 2.352 7.204 1.00 97.19 249 ASN A C 1
ATOM 2047 O O . ASN A 1 249 ? -21.077 2.288 6.042 1.00 97.19 249 ASN A O 1
ATOM 2051 N N . LEU A 1 250 ? -21.390 1.314 8.031 1.00 97.88 250 LEU A N 1
ATOM 2052 C CA . LEU A 1 250 ? -20.885 0.015 7.610 1.00 97.88 250 LEU A CA 1
ATOM 2053 C C . LEU A 1 250 ? -21.852 -0.651 6.625 1.00 97.88 250 LEU A C 1
ATOM 2055 O O . LEU A 1 250 ? -23.038 -0.830 6.911 1.00 97.88 250 LEU A O 1
ATOM 2059 N N . SER A 1 251 ? -21.331 -1.036 5.465 1.00 95.44 251 SER A N 1
ATOM 2060 C CA . SER A 1 251 ? -22.102 -1.667 4.392 1.00 95.44 251 SER A CA 1
ATOM 2061 C C . SER A 1 251 ? -22.221 -3.174 4.641 1.00 95.44 251 SER A C 1
ATOM 2063 O O . SER A 1 251 ? -21.302 -3.781 5.179 1.00 95.44 251 SER A O 1
ATOM 2065 N N . ASN A 1 252 ? -23.337 -3.804 4.258 1.00 95.81 252 ASN A N 1
ATOM 2066 C CA . ASN A 1 252 ? -23.525 -5.272 4.305 1.00 95.81 252 ASN A CA 1
ATOM 2067 C C . ASN A 1 252 ? -23.289 -5.939 5.683 1.00 95.81 252 ASN A C 1
ATOM 2069 O O . ASN A 1 252 ? -23.028 -7.146 5.793 1.00 95.81 252 ASN A O 1
ATOM 2073 N N . LEU A 1 253 ? -23.423 -5.152 6.751 1.00 96.88 253 LEU A N 1
ATOM 2074 C CA . LEU A 1 253 ? -23.247 -5.556 8.139 1.00 96.88 253 LEU A CA 1
ATOM 2075 C C . LEU A 1 253 ? -24.523 -5.219 8.931 1.00 96.88 253 LEU A C 1
ATOM 2077 O O . LEU A 1 253 ? -24.671 -4.097 9.414 1.00 96.88 253 LEU A O 1
ATOM 2081 N N . PRO A 1 254 ? -25.483 -6.160 9.045 1.00 96.69 254 PRO A N 1
ATOM 2082 C CA . PRO A 1 254 ? -26.724 -5.934 9.780 1.00 96.69 254 PRO A CA 1
ATOM 2083 C C . PRO A 1 254 ? -26.497 -5.641 11.266 1.00 96.69 254 PRO A C 1
ATOM 2085 O O . PRO A 1 254 ? -25.536 -6.121 11.874 1.00 96.69 254 PRO A O 1
ATOM 2088 N N . ASN A 1 255 ? -27.437 -4.913 11.870 1.00 97.50 255 ASN A N 1
ATOM 2089 C CA . ASN A 1 255 ? -27.462 -4.671 13.310 1.00 97.50 255 ASN A CA 1
ATOM 2090 C C . ASN A 1 255 ? -27.409 -5.990 14.103 1.00 97.50 255 ASN A C 1
ATOM 2092 O O . ASN A 1 255 ? -28.114 -6.940 13.768 1.00 97.50 255 ASN A O 1
ATOM 2096 N N . GLY A 1 256 ? -26.591 -6.044 15.153 1.00 98.00 256 GLY A N 1
ATOM 2097 C CA . GLY A 1 256 ? -26.358 -7.247 15.956 1.00 98.00 256 GLY A CA 1
ATOM 2098 C C . GLY A 1 256 ? -25.279 -8.188 15.410 1.00 98.00 256 GLY A C 1
ATOM 2099 O O . GLY A 1 256 ? -24.946 -9.161 16.082 1.00 98.00 256 GLY A O 1
ATOM 2100 N N . THR A 1 257 ? -24.695 -7.913 14.237 1.00 98.31 257 THR A N 1
ATOM 2101 C CA . THR A 1 257 ? -23.538 -8.680 13.745 1.00 98.31 257 THR A CA 1
ATOM 2102 C C . THR A 1 257 ? -22.360 -8.502 14.701 1.00 98.31 257 THR A C 1
ATOM 2104 O O . THR A 1 257 ? -21.950 -7.373 14.966 1.00 98.31 257 THR A O 1
ATOM 2107 N N . VAL A 1 258 ? -21.797 -9.603 15.197 1.00 98.50 258 VAL A N 1
ATOM 2108 C CA . VAL A 1 258 ? -20.567 -9.591 15.998 1.00 98.50 258 VAL A CA 1
ATOM 2109 C C . VAL A 1 258 ? -19.373 -9.701 15.058 1.00 98.50 258 VAL A C 1
ATOM 2111 O O . VAL A 1 258 ? -19.327 -10.599 14.222 1.00 98.50 258 VAL A O 1
ATOM 2114 N N . LEU A 1 259 ? -18.419 -8.786 15.197 1.00 98.62 259 LEU A N 1
ATOM 2115 C CA . LEU A 1 259 ? -17.147 -8.807 14.491 1.00 98.62 259 LEU A CA 1
ATOM 2116 C C . LEU A 1 259 ? -16.013 -9.123 15.464 1.00 98.62 259 LEU A C 1
ATOM 2118 O O . LEU A 1 259 ? -15.961 -8.586 16.572 1.00 98.62 259 LEU A O 1
ATOM 2122 N N . TYR A 1 260 ? -15.076 -9.952 15.025 1.00 98.62 260 TYR A N 1
ATOM 2123 C CA . TYR A 1 260 ? -13.913 -10.387 15.786 1.00 98.62 260 TYR A CA 1
ATOM 2124 C C . TYR A 1 260 ? -12.667 -9.654 15.296 1.00 98.62 260 TYR A C 1
ATOM 2126 O O . TYR A 1 260 ? -12.381 -9.656 14.096 1.00 98.62 260 TYR A O 1
ATOM 2134 N N . ASN A 1 261 ? -11.903 -9.051 16.210 1.00 98.62 261 ASN A N 1
ATOM 2135 C CA . ASN A 1 261 ? -10.602 -8.484 15.873 1.00 98.62 261 ASN A CA 1
ATOM 2136 C C . ASN A 1 261 ? -9.609 -9.617 15.586 1.00 98.62 261 ASN A C 1
ATOM 2138 O O . ASN A 1 261 ? -9.214 -10.358 16.483 1.00 98.62 261 ASN A O 1
ATOM 2142 N N . ARG A 1 262 ? -9.152 -9.735 14.341 1.00 98.50 262 ARG A N 1
ATOM 2143 C CA . ARG A 1 262 ? -8.219 -10.785 13.912 1.00 98.50 262 ARG A CA 1
ATOM 2144 C C . ARG A 1 262 ? -6.772 -10.543 14.350 1.00 98.50 262 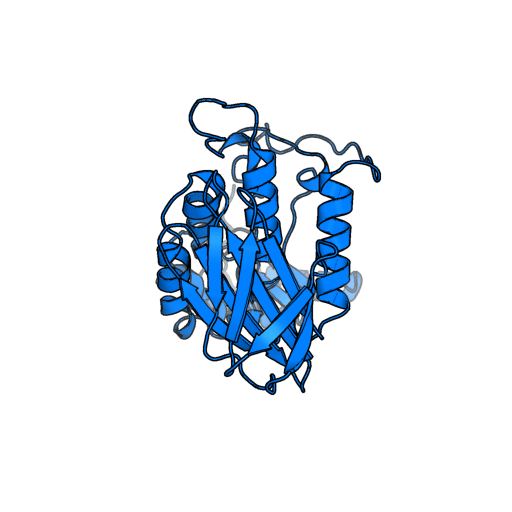ARG A C 1
ATOM 2146 O O . ARG A 1 262 ? -5.977 -11.484 14.315 1.00 98.50 262 ARG A O 1
ATOM 2153 N N . MET A 1 263 ? -6.447 -9.334 14.812 1.00 97.69 263 MET A N 1
ATOM 2154 C CA . MET A 1 263 ? -5.145 -8.988 15.402 1.00 97.69 263 MET A CA 1
ATOM 2155 C C . MET A 1 263 ? -5.103 -9.170 16.928 1.00 97.69 263 MET A C 1
ATOM 2157 O O . MET A 1 263 ? -4.026 -9.099 17.513 1.00 97.69 263 MET A O 1
ATOM 2161 N N . GLY A 1 264 ? -6.249 -9.419 17.568 1.00 95.69 264 GLY A N 1
ATOM 2162 C CA . GLY A 1 264 ? -6.390 -9.492 19.021 1.00 95.69 264 GLY A CA 1
ATOM 2163 C C . GLY A 1 264 ? -7.450 -10.504 19.455 1.00 95.69 264 GLY A C 1
ATOM 2164 O O . GLY A 1 264 ? -7.679 -11.508 18.786 1.00 95.69 264 GLY A O 1
ATOM 2165 N N . THR A 1 265 ? -8.068 -10.258 20.610 1.00 95.25 265 THR A N 1
ATOM 2166 C CA . THR A 1 265 ? -9.127 -11.122 21.178 1.00 95.25 265 THR A CA 1
ATOM 2167 C C . THR A 1 265 ? -10.449 -10.391 21.393 1.00 95.25 265 THR A C 1
ATOM 2169 O O . THR A 1 265 ? -11.456 -11.015 21.723 1.00 95.25 265 THR A O 1
ATOM 2172 N N . ASP A 1 266 ? -10.461 -9.073 21.210 1.00 96.88 266 ASP A N 1
ATOM 2173 C CA . ASP A 1 266 ? -11.641 -8.244 21.375 1.00 96.88 266 ASP A CA 1
ATOM 2174 C C . ASP A 1 266 ? -12.633 -8.400 20.216 1.00 96.88 266 ASP A C 1
ATOM 2176 O O . ASP A 1 266 ? -12.307 -8.841 19.111 1.00 9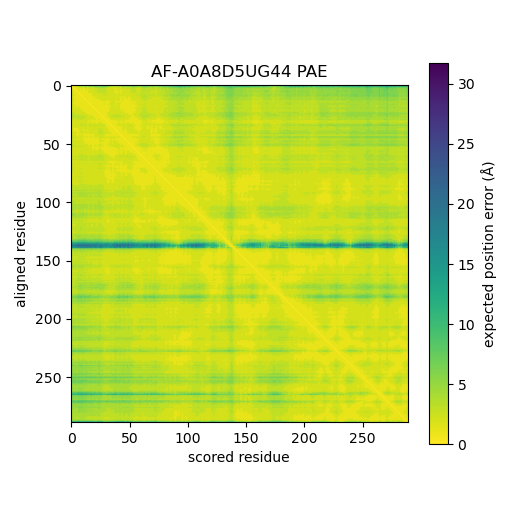6.88 266 ASP A O 1
ATOM 2180 N N . THR A 1 267 ? -13.880 -8.030 20.494 1.00 98.31 267 THR A N 1
ATOM 2181 C CA . THR A 1 267 ? -14.987 -8.069 19.539 1.00 98.31 267 THR A CA 1
ATOM 2182 C C . THR A 1 267 ? -15.721 -6.735 19.540 1.00 98.31 267 THR A C 1
ATOM 2184 O O . THR A 1 267 ? -15.661 -5.983 20.515 1.00 98.31 267 THR A O 1
ATOM 2187 N N . ALA A 1 268 ? -16.427 -6.446 18.452 1.00 98.31 268 ALA A N 1
ATOM 2188 C CA . ALA A 1 268 ? -17.317 -5.301 18.345 1.00 98.31 268 ALA A CA 1
ATOM 2189 C C . ALA A 1 268 ? -18.650 -5.748 17.744 1.00 98.31 268 ALA A C 1
ATOM 2191 O O . ALA A 1 268 ? -18.680 -6.510 16.782 1.00 98.31 268 ALA A O 1
ATOM 2192 N N . THR A 1 269 ? -19.765 -5.289 18.310 1.00 98.50 269 THR A N 1
ATOM 2193 C CA . THR A 1 269 ? -21.098 -5.583 17.768 1.00 98.50 269 THR A CA 1
ATOM 2194 C C . THR A 1 269 ? -21.587 -4.393 16.964 1.00 98.50 269 THR A C 1
ATOM 2196 O O . THR A 1 269 ? -21.539 -3.261 17.443 1.00 98.50 269 THR A O 1
ATOM 2199 N N . VAL A 1 270 ? -22.071 -4.653 15.753 1.00 98.56 270 VAL A N 1
ATOM 2200 C CA . VAL A 1 270 ? -22.648 -3.627 14.890 1.00 98.56 270 VAL A CA 1
ATOM 2201 C C . VAL A 1 270 ? -23.937 -3.119 15.525 1.00 98.56 270 VAL A C 1
ATOM 2203 O O . VAL A 1 270 ? -24.889 -3.883 15.692 1.00 98.56 270 VAL A O 1
ATOM 2206 N N . ASN A 1 271 ? -23.970 -1.834 15.865 1.00 98.00 271 ASN A N 1
ATOM 2207 C CA . ASN A 1 271 ? -25.146 -1.146 16.377 1.00 98.00 271 ASN A CA 1
ATOM 2208 C C . ASN A 1 271 ? -25.457 0.078 15.507 1.00 98.00 271 ASN A C 1
ATOM 2210 O O . ASN A 1 271 ? -24.584 0.919 15.303 1.00 98.00 271 ASN A O 1
ATOM 2214 N N . ASN A 1 272 ? -26.679 0.175 14.980 1.00 96.19 272 ASN A N 1
ATOM 2215 C CA . ASN A 1 272 ? -27.115 1.236 14.063 1.00 96.19 272 ASN A CA 1
ATOM 2216 C C . ASN A 1 272 ? -26.142 1.452 12.886 1.00 96.19 272 ASN A C 1
ATOM 2218 O O . ASN A 1 272 ? -25.808 2.582 12.537 1.00 96.19 272 ASN A O 1
ATOM 2222 N N . GLY A 1 273 ? -25.655 0.355 12.295 1.00 96.44 273 GLY A N 1
ATOM 2223 C CA . GLY A 1 273 ? -24.715 0.397 11.169 1.00 96.44 273 GLY A CA 1
ATOM 2224 C C . GLY A 1 273 ? -23.309 0.890 11.532 1.00 96.44 273 GLY A C 1
ATOM 2225 O O . GLY A 1 273 ? -22.573 1.306 10.642 1.00 96.44 273 GLY A O 1
ATOM 2226 N N . ALA A 1 274 ? -22.930 0.869 12.812 1.00 98.56 274 ALA A N 1
ATOM 2227 C CA . ALA A 1 274 ? -21.628 1.321 13.288 1.00 98.56 274 ALA A CA 1
ATOM 2228 C C . ALA A 1 274 ? -20.985 0.324 14.262 1.00 98.56 274 ALA A C 1
ATOM 2230 O O . ALA A 1 274 ? -21.685 -0.443 14.923 1.00 98.56 274 ALA A O 1
ATOM 2231 N N . ILE A 1 275 ? -19.658 0.375 14.402 1.00 98.69 275 ILE A N 1
ATOM 2232 C CA . ILE A 1 275 ? -18.930 -0.284 15.502 1.00 98.69 275 ILE A CA 1
ATOM 2233 C C . ILE A 1 275 ? -18.137 0.736 16.311 1.00 98.69 275 ILE A C 1
ATOM 2235 O O . ILE A 1 275 ? -17.598 1.687 15.752 1.00 98.69 275 ILE A O 1
ATOM 2239 N N . THR A 1 276 ? -18.019 0.517 17.619 1.00 98.62 276 THR A N 1
ATOM 2240 C CA . THR A 1 276 ? -17.141 1.300 18.498 1.00 98.62 276 THR A CA 1
ATOM 2241 C C . THR A 1 276 ? -16.006 0.418 18.995 1.00 98.62 276 THR A C 1
ATOM 2243 O O . THR A 1 276 ? -16.258 -0.667 19.515 1.00 98.62 276 THR A O 1
ATOM 2246 N N . ALA A 1 277 ? -14.767 0.890 18.873 1.00 98.44 277 ALA A N 1
ATOM 2247 C CA . ALA A 1 277 ? -13.599 0.199 19.409 1.00 98.44 277 ALA A CA 1
ATOM 2248 C C . ALA A 1 277 ? -12.567 1.191 19.956 1.00 98.44 277 ALA A C 1
ATOM 2250 O O . ALA A 1 277 ? -12.421 2.308 19.450 1.00 98.44 277 ALA A O 1
ATOM 2251 N N . THR A 1 278 ? -11.840 0.758 20.986 1.00 98.50 278 THR A N 1
ATOM 2252 C CA . THR A 1 278 ? -10.662 1.452 21.518 1.00 98.50 278 THR A CA 1
ATOM 2253 C C . THR A 1 278 ? -9.407 0.792 20.976 1.00 98.50 278 THR A C 1
ATOM 2255 O O . THR A 1 278 ? -9.285 -0.431 21.045 1.00 98.50 278 THR A O 1
ATOM 2258 N N . LEU A 1 279 ? -8.488 1.594 20.451 1.00 98.62 279 LEU A N 1
ATOM 2259 C CA . LEU A 1 279 ? -7.184 1.170 19.964 1.00 98.62 279 LEU A CA 1
ATOM 2260 C C . LEU A 1 279 ? -6.091 1.781 20.839 1.00 98.62 279 LEU A C 1
ATOM 2262 O O . LEU A 1 279 ? -6.145 2.971 21.159 1.00 98.62 279 LEU A O 1
ATOM 2266 N N . GLY A 1 280 ? -5.101 0.977 21.206 1.00 98.44 280 GLY A N 1
ATOM 2267 C CA . GLY A 1 280 ? -3.864 1.426 21.828 1.00 98.44 280 GLY A CA 1
ATOM 2268 C C . GLY A 1 280 ? -2.995 2.253 20.872 1.00 98.44 280 GLY A C 1
ATOM 2269 O O . GLY A 1 280 ? -3.324 2.389 19.688 1.00 98.44 280 GLY A O 1
ATOM 2270 N N . PRO A 1 281 ? -1.886 2.826 21.369 1.00 97.31 281 PRO A N 1
ATOM 2271 C CA . PRO A 1 281 ? -0.954 3.609 20.562 1.00 97.31 281 PRO A CA 1
ATOM 2272 C C . PRO A 1 281 ? -0.477 2.829 19.336 1.00 97.31 281 PRO A C 1
ATOM 2274 O O . PRO A 1 281 ? -0.044 1.686 19.478 1.00 97.31 281 PRO A O 1
ATOM 2277 N N . LYS A 1 282 ? -0.537 3.443 18.148 1.00 97.94 282 LYS A N 1
ATOM 2278 C CA . LYS A 1 282 ? -0.089 2.833 16.878 1.00 97.94 282 LYS A CA 1
ATOM 2279 C C . LYS A 1 282 ? -0.746 1.489 16.514 1.00 97.94 282 LYS A C 1
ATOM 2281 O O . LYS A 1 282 ? -0.248 0.765 15.654 1.00 97.94 282 LYS A O 1
ATOM 2286 N N . GLU A 1 283 ? -1.846 1.120 17.169 1.00 98.62 283 GLU A N 1
ATOM 2287 C CA . GLU A 1 283 ? -2.489 -0.176 16.960 1.00 98.62 283 GLU A CA 1
ATOM 2288 C C . GLU A 1 283 ? -3.270 -0.215 15.637 1.00 98.62 283 GLU A C 1
ATOM 2290 O O . GLU A 1 283 ? -3.852 0.782 15.198 1.00 98.62 283 GLU A O 1
ATOM 2295 N N . VAL A 1 284 ? -3.320 -1.407 15.036 1.00 98.81 284 VAL A N 1
ATOM 2296 C CA . VAL A 1 284 ? -4.217 -1.753 13.930 1.00 98.81 284 VAL A CA 1
ATOM 2297 C C . VAL A 1 284 ? -5.174 -2.843 14.395 1.00 98.81 284 VAL A C 1
ATOM 2299 O O . VAL A 1 284 ? -4.734 -3.886 14.881 1.00 98.81 284 VAL A O 1
ATOM 2302 N N . LYS A 1 285 ? -6.476 -2.628 14.196 1.00 98.81 285 LYS A N 1
ATOM 2303 C CA . LYS A 1 285 ? -7.510 -3.651 14.392 1.00 98.81 285 LYS A CA 1
ATOM 2304 C C . LYS A 1 285 ? -8.178 -3.987 13.073 1.00 98.81 285 LYS A C 1
ATOM 2306 O O . LYS A 1 285 ? -8.496 -3.098 12.285 1.00 98.81 285 LYS A O 1
ATOM 2311 N N . ILE A 1 286 ? -8.387 -5.281 12.856 1.00 98.88 286 ILE A N 1
ATOM 2312 C CA . ILE A 1 286 ? -8.983 -5.823 11.634 1.00 98.88 286 ILE A CA 1
ATOM 2313 C C . ILE A 1 286 ? -10.186 -6.655 12.058 1.00 98.88 286 ILE A C 1
ATOM 2315 O O . ILE A 1 286 ? -10.028 -7.766 12.559 1.00 98.88 286 ILE A O 1
ATOM 2319 N N . PHE A 1 287 ? -11.376 -6.094 11.905 1.00 98.88 287 PHE A N 1
ATOM 2320 C CA . PHE A 1 287 ? -12.635 -6.708 12.301 1.00 98.88 287 PHE A CA 1
ATOM 2321 C C . PHE A 1 287 ? -13.272 -7.435 11.122 1.00 98.88 287 PHE A C 1
ATOM 2323 O O . PHE A 1 287 ? -13.486 -6.844 10.065 1.00 98.88 287 PHE A O 1
ATOM 2330 N N . THR A 1 288 ? -13.621 -8.701 11.325 1.00 98.25 288 THR A N 1
ATOM 2331 C CA . THR A 1 288 ? -14.369 -9.515 10.353 1.00 98.25 288 THR A CA 1
ATOM 2332 C C . THR A 1 288 ? -15.483 -10.264 11.074 1.00 98.25 288 THR A C 1
ATOM 2334 O O . THR A 1 288 ? -15.422 -10.415 12.295 1.00 98.25 288 THR A O 1
ATOM 2337 N N . LYS A 1 289 ? -16.478 -10.767 10.337 1.00 93.50 289 LYS A N 1
ATOM 2338 C CA . LYS A 1 289 ? -17.404 -11.782 10.874 1.00 93.50 289 LYS A CA 1
ATOM 2339 C C . LYS A 1 289 ? -16.638 -13.027 11.324 1.00 93.50 289 LYS A C 1
ATOM 2341 O O . LYS A 1 289 ? -15.515 -13.243 10.800 1.00 93.50 289 LYS A O 1
#